Protein AF-A0AAU7LXC6-F1 (afdb_monomer)

pLDDT: mean 78.2, std 20.2, range [29.33, 97.56]

Secondary structure (DSSP, 8-state):
--HHHHHHHHHHHHHHHHTT-HHHHHHHHHHHHHHHHHHH-TTSHHHHHHHHHHHHHHHHHHHSTT--HHHHHHHHHHHHHHHHHHHHHHHHHH-TTSHHHHHHHHHHHHHHS--------------------------------PPPPPP--------SS-GGG--SHHHHHHHH-HHHHHHHHHHHHHHHHHHHH-S-HHHHHHHHHHHHHHHHHH--SHHHHHHHHHHHHHHHHHHHH----PPPP-----

Solvent-accessible surface area (backbone atoms only — not comparable to full-atom values): 14758 Å² total; per-residue (Å²): 140,58,76,69,58,35,56,50,24,48,51,52,13,50,53,25,44,76,67,75,32,60,67,60,13,51,52,25,19,52,50,14,26,55,51,18,30,74,76,61,33,74,75,24,69,62,15,23,53,22,30,36,54,45,13,51,52,28,45,53,59,36,68,43,86,89,55,53,69,72,58,24,52,52,27,37,56,52,15,40,54,26,15,52,52,20,24,53,38,30,34,75,73,61,32,72,88,31,68,70,18,43,52,25,48,52,54,40,53,60,69,70,51,75,85,74,71,90,74,88,78,92,85,85,80,89,80,91,82,85,87,84,86,85,88,88,88,85,86,85,89,83,85,88,81,79,89,76,87,84,86,78,74,87,70,71,73,67,32,78,59,66,64,94,69,47,81,50,69,49,49,46,51,28,59,73,30,71,65,50,8,48,51,42,39,50,46,52,57,45,46,55,50,17,59,73,48,38,91,52,56,67,61,50,52,52,53,51,55,48,56,50,53,46,46,66,73,68,37,86,51,71,68,48,47,54,53,48,52,55,53,50,46,55,58,33,50,51,41,52,69,48,84,78,80,71,84,75,82,80,82,79,83,128

Organism: NCBI:txid335476

Nearest PDB structures (foldseek):
  7w5m-assembly1_A  TM=8.413E-01  e=5.178E-02  Arabidopsis thaliana
  7v6p-assembly1_A-2  TM=8.178E-01  e=4.724E-02  Homo sapiens
  7v1m-assembly1_H  TM=8.276E-01  e=4.724E-02  Homo sapiens
  6swu-assembly3_F  TM=5.412E-01  e=8.664E-03  Mus musculus
  2rld-assembly1_E  TM=5.098E-01  e=4.031E+00  Bacteroides thetaiotaomicron VPI-5482

Structure (mmCIF, N/CA/C/O backbone):
data_AF-A0AAU7LXC6-F1
#
_entry.id   AF-A0AAU7LXC6-F1
#
loop_
_atom_site.group_PDB
_atom_site.id
_atom_site.type_symbol
_atom_site.label_atom_id
_atom_site.label_alt_id
_atom_site.label_comp_id
_atom_site.label_asym_id
_atom_site.label_entity_id
_atom_site.label_seq_id
_atom_site.pdbx_PDB_ins_code
_atom_site.Cartn_x
_atom_site.Cartn_y
_atom_site.Cartn_z
_atom_site.occupancy
_atom_site.B_iso_or_equiv
_atom_site.auth_seq_id
_atom_site.auth_comp_id
_atom_site.auth_asym_id
_atom_site.auth_atom_id
_atom_site.pdbx_PDB_model_num
ATOM 1 N N . MET A 1 1 ? 4.567 5.165 24.534 1.00 52.41 1 MET A N 1
ATOM 2 C CA . MET A 1 1 ? 4.544 4.976 23.064 1.00 52.41 1 MET A CA 1
ATOM 3 C C . MET A 1 1 ? 3.135 4.560 22.673 1.00 52.41 1 MET A C 1
ATOM 5 O O . MET A 1 1 ? 2.645 3.591 23.232 1.00 52.41 1 MET A O 1
ATOM 9 N N . THR A 1 2 ? 2.450 5.332 21.831 1.00 57.22 2 THR A N 1
ATOM 10 C CA . THR A 1 2 ? 1.026 5.134 21.488 1.00 57.22 2 THR A CA 1
ATOM 11 C C . THR A 1 2 ? 0.875 4.551 20.079 1.00 57.22 2 THR A C 1
ATOM 13 O O . THR A 1 2 ? 1.858 4.463 19.347 1.00 57.22 2 THR A O 1
ATOM 16 N N . ALA A 1 3 ? -0.345 4.176 19.669 1.00 54.69 3 ALA A N 1
ATOM 17 C CA . ALA A 1 3 ? -0.632 3.630 18.332 1.00 54.69 3 ALA A CA 1
ATOM 18 C C . ALA A 1 3 ? -0.092 4.497 17.172 1.00 54.69 3 ALA A C 1
ATOM 20 O O . ALA A 1 3 ? 0.305 3.958 16.144 1.00 54.69 3 ALA A O 1
ATOM 21 N N . LYS A 1 4 ? 0.026 5.822 17.372 1.00 59.62 4 LYS A N 1
ATOM 22 C CA . LYS A 1 4 ? 0.659 6.756 16.422 1.00 59.62 4 LYS A CA 1
ATOM 23 C C . LYS A 1 4 ? 2.093 6.344 16.054 1.00 59.62 4 LYS A C 1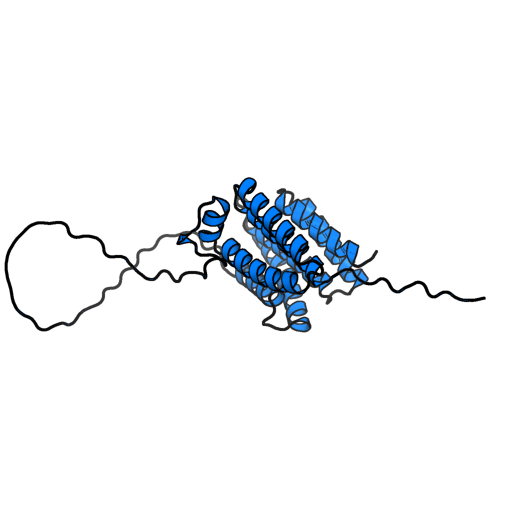
ATOM 25 O O . LYS A 1 4 ? 2.480 6.493 14.904 1.00 59.62 4 LYS A O 1
ATOM 30 N N . ASN A 1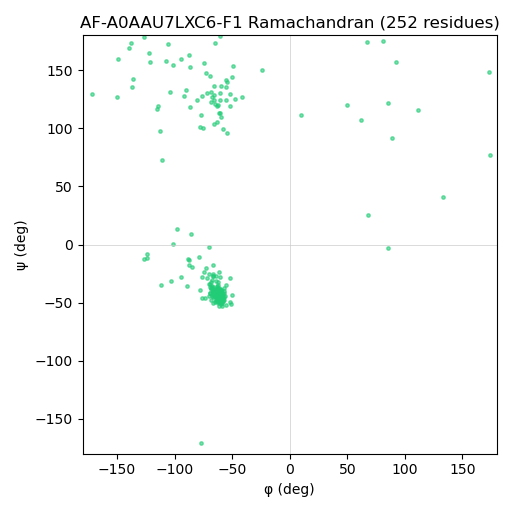 5 ? 2.850 5.768 16.991 1.00 68.81 5 ASN A N 1
ATOM 31 C CA . ASN A 1 5 ? 4.238 5.364 16.750 1.00 68.81 5 ASN A CA 1
ATOM 32 C C . ASN A 1 5 ? 4.347 4.132 15.841 1.00 68.81 5 ASN A C 1
ATOM 34 O O . ASN A 1 5 ? 5.334 4.014 15.125 1.00 68.81 5 ASN A O 1
ATOM 38 N N . ILE A 1 6 ? 3.351 3.237 15.846 1.00 70.94 6 ILE A N 1
ATOM 39 C CA . ILE A 1 6 ? 3.337 2.050 14.974 1.00 70.94 6 ILE A CA 1
ATOM 40 C C . ILE A 1 6 ? 3.202 2.502 13.515 1.00 70.94 6 ILE A C 1
ATOM 42 O O . ILE A 1 6 ? 4.011 2.140 12.664 1.00 70.94 6 ILE A O 1
ATOM 46 N N . THR A 1 7 ? 2.225 3.370 13.238 1.00 71.44 7 THR A N 1
ATOM 47 C CA . THR A 1 7 ? 1.987 3.893 11.888 1.00 71.44 7 THR A CA 1
ATOM 48 C C . THR A 1 7 ? 3.174 4.706 11.365 1.00 71.44 7 THR A C 1
ATOM 50 O O . THR A 1 7 ? 3.501 4.589 10.187 1.00 71.44 7 THR A O 1
ATOM 53 N N . SER A 1 8 ? 3.874 5.461 12.222 1.00 81.06 8 SER A N 1
ATOM 54 C CA . SER A 1 8 ? 5.076 6.208 11.820 1.00 81.06 8 SER A CA 1
ATOM 55 C C . SER A 1 8 ? 6.172 5.310 11.239 1.00 81.06 8 SER A C 1
ATOM 57 O O . SER A 1 8 ? 6.762 5.653 10.219 1.00 81.06 8 SER A O 1
ATOM 59 N N . PHE A 1 9 ? 6.427 4.141 11.837 1.00 85.75 9 PHE A N 1
ATOM 60 C CA . PHE A 1 9 ? 7.442 3.215 11.323 1.00 85.75 9 PHE A CA 1
ATOM 61 C C . PHE A 1 9 ? 7.040 2.573 9.993 1.00 85.75 9 PHE A C 1
ATOM 63 O O . PHE A 1 9 ? 7.895 2.374 9.134 1.00 85.75 9 PHE A O 1
ATOM 70 N N . ILE A 1 10 ? 5.749 2.301 9.785 1.00 80.94 10 ILE A N 1
ATOM 71 C CA . ILE A 1 10 ? 5.253 1.834 8.483 1.00 80.94 10 ILE A CA 1
ATOM 72 C C . ILE A 1 10 ? 5.499 2.888 7.399 1.00 80.94 10 ILE A C 1
ATOM 74 O O . ILE A 1 10 ? 5.949 2.541 6.309 1.00 80.94 10 ILE A O 1
ATOM 78 N N . VAL A 1 11 ? 5.224 4.163 7.688 1.00 84.06 11 VAL A N 1
ATOM 79 C CA . VAL A 1 11 ? 5.456 5.261 6.737 1.00 84.06 11 VAL A CA 1
ATOM 80 C C . VAL A 1 11 ? 6.942 5.372 6.398 1.00 84.06 11 VAL A C 1
ATOM 82 O O . VAL A 1 11 ? 7.295 5.306 5.223 1.00 84.06 11 VAL A O 1
ATOM 85 N N . LEU A 1 12 ? 7.811 5.420 7.413 1.00 82.31 12 LEU A N 1
ATOM 86 C CA . LEU A 1 12 ? 9.264 5.469 7.220 1.00 82.31 12 LEU A CA 1
ATOM 87 C C . LEU A 1 12 ? 9.778 4.283 6.393 1.00 82.31 12 LEU A C 1
ATOM 89 O O . LEU A 1 12 ? 10.614 4.459 5.509 1.00 82.31 12 LEU A O 1
ATOM 93 N N . GLY A 1 13 ? 9.258 3.079 6.647 1.00 83.31 13 GLY A N 1
ATOM 94 C CA . GLY A 1 13 ? 9.642 1.888 5.896 1.00 83.31 13 GLY A CA 1
ATOM 95 C C . GLY A 1 13 ? 9.255 1.967 4.421 1.00 83.31 13 GLY A C 1
ATOM 96 O O . GLY A 1 13 ? 10.059 1.637 3.550 1.00 83.31 13 GLY A O 1
ATOM 97 N N . LYS A 1 14 ? 8.053 2.470 4.120 1.00 81.75 14 LYS A N 1
ATOM 98 C CA . LYS A 1 14 ? 7.592 2.677 2.738 1.00 81.75 14 LYS A CA 1
ATOM 99 C C . LYS A 1 14 ? 8.405 3.748 2.014 1.00 81.75 14 LYS A C 1
ATOM 101 O O . LYS A 1 14 ? 8.773 3.544 0.861 1.00 81.75 14 LYS A O 1
ATOM 106 N N . GLU A 1 15 ? 8.710 4.860 2.681 1.00 80.50 15 GLU A N 1
ATOM 107 C CA . GLU A 1 15 ? 9.551 5.928 2.125 1.00 80.50 15 GLU A CA 1
ATOM 108 C C . GLU A 1 15 ? 10.968 5.432 1.825 1.00 80.50 15 GLU A C 1
ATOM 110 O O . GLU A 1 15 ? 11.516 5.712 0.760 1.00 80.50 15 GLU A O 1
ATOM 115 N N . ALA A 1 16 ? 11.555 4.653 2.734 1.00 75.88 16 ALA A N 1
ATOM 116 C CA . ALA A 1 16 ? 12.860 4.041 2.528 1.00 75.88 16 ALA A CA 1
ATOM 117 C C . ALA A 1 16 ? 12.857 3.047 1.358 1.00 75.88 16 ALA A C 1
ATOM 119 O O . ALA A 1 16 ? 13.749 3.107 0.511 1.00 75.88 16 ALA A O 1
ATOM 120 N N . ALA A 1 17 ? 11.842 2.181 1.265 1.00 77.25 17 ALA A N 1
ATOM 121 C CA . ALA A 1 17 ? 11.708 1.233 0.161 1.00 77.25 17 ALA A CA 1
ATOM 122 C C . ALA A 1 17 ? 11.575 1.962 -1.186 1.00 77.25 17 ALA A C 1
ATOM 124 O O . ALA A 1 17 ? 12.287 1.639 -2.132 1.00 77.25 17 ALA A O 1
ATOM 125 N N . ALA A 1 18 ? 10.734 2.999 -1.245 1.00 78.62 18 ALA A N 1
ATOM 126 C CA . ALA A 1 18 ? 10.560 3.825 -2.438 1.00 78.62 18 ALA A CA 1
ATOM 127 C C . ALA A 1 18 ? 11.832 4.600 -2.828 1.00 78.62 18 ALA A C 1
ATOM 129 O O . ALA A 1 18 ? 12.027 4.909 -3.997 1.00 78.62 18 ALA A O 1
ATOM 130 N N . ALA A 1 19 ? 12.701 4.905 -1.864 1.00 81.69 19 ALA A N 1
ATOM 131 C CA . ALA A 1 19 ? 13.987 5.557 -2.093 1.00 81.69 19 ALA A CA 1
ATOM 132 C C . ALA A 1 19 ? 15.122 4.575 -2.453 1.00 81.69 19 ALA A C 1
ATOM 134 O O . ALA A 1 19 ? 16.285 4.976 -2.442 1.00 81.69 19 ALA A O 1
ATOM 135 N N . GLY A 1 20 ? 14.828 3.292 -2.703 1.00 83.81 20 GLY A N 1
ATOM 136 C CA . GLY A 1 20 ? 15.851 2.284 -3.003 1.00 83.81 20 GLY A CA 1
ATOM 137 C C . GLY A 1 20 ? 16.752 1.951 -1.809 1.00 83.81 20 GLY A C 1
ATOM 138 O O . GLY A 1 20 ? 17.893 1.530 -1.988 1.00 83.81 20 GLY A O 1
ATOM 139 N N . ARG A 1 21 ? 16.262 2.145 -0.576 1.00 88.56 21 ARG A N 1
ATOM 140 C CA . ARG A 1 21 ? 16.987 1.867 0.676 1.00 88.56 21 ARG A CA 1
ATOM 141 C C . ARG A 1 21 ? 16.365 0.671 1.404 1.00 88.56 21 ARG A C 1
ATOM 143 O O . ARG A 1 21 ? 15.715 0.839 2.439 1.00 88.56 21 ARG A O 1
ATOM 150 N N . PRO A 1 22 ? 16.551 -0.564 0.903 1.00 86.50 22 PRO A N 1
ATOM 151 C CA . PRO A 1 22 ? 15.846 -1.731 1.427 1.00 86.50 22 PRO A CA 1
ATOM 152 C C . PRO A 1 22 ? 16.247 -2.101 2.858 1.00 86.50 22 PRO A C 1
ATOM 154 O O . PRO A 1 22 ? 15.435 -2.657 3.589 1.00 86.50 22 PRO A O 1
ATOM 157 N N . ARG A 1 23 ? 17.471 -1.766 3.290 1.00 88.12 23 ARG A N 1
ATOM 158 C CA . ARG A 1 23 ? 17.918 -1.985 4.676 1.00 88.12 23 ARG A CA 1
ATOM 159 C C . ARG A 1 23 ? 17.223 -1.055 5.664 1.00 88.12 23 ARG A C 1
ATOM 161 O O . ARG A 1 23 ? 16.745 -1.520 6.695 1.00 88.12 23 ARG A O 1
ATOM 168 N N . ASP A 1 24 ? 17.105 0.223 5.322 1.00 82.75 24 ASP A N 1
ATOM 169 C CA . ASP A 1 24 ? 16.371 1.199 6.132 1.00 82.75 24 ASP A CA 1
ATOM 170 C C . ASP A 1 24 ? 14.888 0.805 6.228 1.00 82.75 24 ASP A C 1
ATOM 172 O O . ASP A 1 24 ? 14.292 0.854 7.307 1.00 82.75 24 ASP A O 1
ATOM 176 N N . ALA A 1 25 ? 14.313 0.332 5.115 1.00 86.31 25 ALA A N 1
ATOM 177 C CA . ALA A 1 25 ? 12.946 -0.176 5.069 1.00 86.31 25 ALA A CA 1
ATOM 178 C C . ALA A 1 25 ? 12.747 -1.407 5.968 1.00 86.31 25 ALA A C 1
ATOM 180 O O . ALA A 1 25 ? 11.810 -1.449 6.766 1.00 86.31 25 ALA A O 1
ATOM 181 N N . GLU A 1 26 ? 13.653 -2.386 5.879 1.00 91.69 26 GLU A N 1
ATOM 182 C CA . GLU A 1 26 ? 13.647 -3.609 6.691 1.00 91.69 26 GLU A CA 1
ATOM 183 C C . GLU A 1 26 ? 13.679 -3.272 8.187 1.00 91.69 26 GLU A C 1
ATOM 185 O O . GLU A 1 26 ? 12.849 -3.764 8.956 1.00 91.69 26 GLU A O 1
ATOM 190 N N . VAL A 1 27 ? 14.579 -2.373 8.601 1.00 92.38 27 VAL A N 1
ATOM 191 C CA . VAL A 1 27 ? 14.684 -1.922 9.996 1.00 92.38 27 VAL A CA 1
ATOM 192 C C . VAL A 1 27 ? 13.392 -1.248 10.453 1.00 92.38 27 VAL A C 1
ATOM 194 O O . VAL A 1 27 ? 12.876 -1.590 11.519 1.00 92.38 27 VAL A O 1
ATOM 197 N N . ALA A 1 28 ? 12.834 -0.332 9.660 1.00 90.12 28 ALA A N 1
ATOM 198 C CA . ALA A 1 28 ? 11.606 0.371 10.017 1.00 90.12 28 ALA A CA 1
ATOM 199 C C . ALA A 1 28 ? 10.416 -0.591 10.186 1.00 90.12 28 ALA A C 1
ATOM 201 O O . ALA A 1 28 ? 9.721 -0.541 11.204 1.00 90.12 28 ALA A O 1
ATOM 202 N N . PHE A 1 29 ? 10.215 -1.533 9.260 1.00 92.56 29 PHE A N 1
ATOM 203 C CA . PHE A 1 29 ? 9.127 -2.507 9.375 1.00 92.56 29 PHE A CA 1
ATOM 204 C C . PHE A 1 29 ? 9.324 -3.488 10.538 1.00 92.56 29 PHE A C 1
ATOM 206 O O . PHE A 1 29 ? 8.359 -3.796 11.240 1.00 92.56 29 PHE A O 1
ATOM 213 N N . LEU A 1 30 ? 10.557 -3.926 10.819 1.00 93.06 30 LEU A N 1
ATOM 214 C CA . LEU A 1 30 ? 10.857 -4.743 12.002 1.00 93.06 30 LEU A CA 1
ATOM 215 C C . LEU A 1 30 ? 10.563 -3.993 13.305 1.00 93.06 30 LEU A C 1
ATOM 217 O O . LEU A 1 30 ? 10.023 -4.576 14.247 1.00 93.06 30 LEU A O 1
ATOM 221 N N . MET A 1 31 ? 10.883 -2.698 13.367 1.00 93.19 31 MET A N 1
ATOM 222 C CA . MET A 1 31 ? 10.529 -1.862 14.514 1.00 93.19 31 MET A CA 1
ATOM 223 C C . MET A 1 31 ? 9.016 -1.717 14.653 1.00 93.19 31 MET A C 1
ATOM 225 O O . MET A 1 31 ? 8.501 -1.853 15.762 1.00 93.19 31 MET A O 1
ATOM 229 N N . SER A 1 32 ? 8.293 -1.543 13.544 1.00 90.69 32 SER A N 1
ATOM 230 C CA . SER A 1 32 ? 6.829 -1.550 13.557 1.00 90.69 32 SER A CA 1
ATOM 231 C C . SER A 1 32 ? 6.267 -2.864 14.104 1.00 90.69 32 SER A C 1
ATOM 233 O O . SER A 1 32 ? 5.382 -2.819 14.955 1.00 90.69 32 SER A O 1
ATOM 235 N N . CYS A 1 33 ? 6.795 -4.018 13.674 1.00 90.75 33 CYS A N 1
ATOM 236 C CA . CYS A 1 33 ? 6.370 -5.331 14.174 1.00 90.75 33 CYS A CA 1
ATOM 237 C C . CYS A 1 33 ? 6.579 -5.426 15.690 1.00 90.75 33 CYS A C 1
ATOM 239 O O . CYS A 1 33 ? 5.630 -5.662 16.429 1.00 90.75 33 CYS A O 1
ATOM 241 N N . ARG A 1 34 ? 7.795 -5.137 16.174 1.00 92.75 34 ARG A N 1
ATOM 242 C CA . ARG A 1 34 ? 8.131 -5.219 17.608 1.00 92.75 34 ARG A CA 1
ATOM 243 C C . ARG A 1 34 ? 7.270 -4.301 18.471 1.00 92.75 34 ARG A C 1
ATOM 245 O O . ARG A 1 34 ? 6.845 -4.689 19.558 1.00 92.75 34 ARG A O 1
ATOM 252 N N . VAL A 1 35 ? 7.040 -3.069 18.018 1.00 90.56 35 VAL A N 1
ATOM 253 C CA . VAL A 1 35 ? 6.224 -2.101 18.761 1.00 90.56 35 VAL A CA 1
ATOM 254 C C . VAL A 1 35 ? 4.754 -2.526 18.754 1.00 90.56 35 VAL A C 1
ATOM 256 O O . VAL A 1 35 ? 4.111 -2.446 19.800 1.00 90.56 35 VAL A O 1
ATOM 259 N N . ALA A 1 36 ? 4.230 -3.007 17.624 1.00 89.94 36 ALA A N 1
ATOM 260 C CA . ALA A 1 36 ? 2.865 -3.517 17.540 1.00 89.94 36 ALA A CA 1
ATOM 261 C C . ALA A 1 36 ? 2.663 -4.754 18.426 1.00 89.94 36 ALA A C 1
ATOM 263 O O . ALA A 1 36 ? 1.746 -4.759 19.243 1.00 89.94 36 ALA A O 1
ATOM 264 N N . ASP A 1 37 ? 3.563 -5.737 18.361 1.00 91.75 37 ASP A N 1
ATOM 265 C CA . ASP A 1 37 ? 3.515 -6.945 19.191 1.00 91.75 37 ASP A CA 1
ATOM 266 C C . ASP A 1 37 ? 3.498 -6.593 20.682 1.00 91.75 37 ASP A C 1
ATOM 268 O O . ASP A 1 37 ? 2.678 -7.108 21.439 1.00 91.75 37 ASP A O 1
ATOM 272 N N . LYS A 1 38 ? 4.351 -5.648 21.098 1.00 90.12 38 LYS A N 1
ATOM 273 C CA . LYS A 1 38 ? 4.444 -5.211 22.495 1.00 90.12 38 LYS A CA 1
ATOM 274 C C . LYS A 1 38 ? 3.210 -4.447 22.979 1.00 90.12 38 LYS A C 1
ATOM 276 O O . LYS A 1 38 ? 2.852 -4.561 24.146 1.00 90.12 38 LYS A O 1
ATOM 281 N N . LEU A 1 39 ? 2.602 -3.614 22.132 1.00 88.75 39 LEU A N 1
ATOM 282 C CA . LEU A 1 39 ? 1.508 -2.721 22.541 1.00 88.75 39 LEU A CA 1
ATOM 283 C C . LEU A 1 39 ? 0.113 -3.304 22.307 1.00 88.75 39 LEU A C 1
ATOM 285 O O . LEU A 1 39 ? -0.833 -2.894 22.977 1.00 88.75 39 LEU A O 1
ATOM 289 N N . LYS A 1 40 ? -0.031 -4.180 21.314 1.00 89.69 40 LYS A N 1
ATOM 290 C CA . LYS A 1 40 ? -1.319 -4.668 20.806 1.00 89.69 40 LYS A CA 1
ATOM 291 C C . LYS A 1 40 ? -1.414 -6.193 20.773 1.00 89.69 40 LYS A C 1
ATOM 293 O O . LYS A 1 40 ? -2.518 -6.709 20.641 1.00 89.69 40 LYS A O 1
ATOM 298 N N . GLY A 1 41 ? -0.297 -6.900 20.937 1.00 89.81 41 GLY A N 1
ATOM 299 C CA . GLY A 1 41 ? -0.221 -8.355 20.844 1.00 89.81 41 GLY A CA 1
ATOM 300 C C . GLY A 1 41 ? 0.138 -8.835 19.437 1.00 89.81 41 GLY A C 1
ATOM 301 O O . GLY A 1 41 ? -0.080 -8.139 18.442 1.00 89.81 41 GLY A O 1
ATOM 302 N N . MET A 1 42 ? 0.690 -10.046 19.363 1.00 90.12 42 MET A N 1
ATOM 303 C CA . MET A 1 42 ? 1.209 -10.642 18.123 1.00 90.12 42 MET A CA 1
ATOM 304 C C . MET A 1 42 ? 0.124 -10.952 17.083 1.00 90.12 42 MET A C 1
ATOM 306 O O . MET A 1 42 ? 0.409 -10.944 15.884 1.00 90.12 42 MET A O 1
ATOM 310 N N . ASP A 1 43 ? -1.111 -11.167 17.540 1.00 91.88 43 ASP A N 1
ATOM 311 C CA . ASP A 1 43 ? -2.281 -11.458 16.702 1.00 91.88 43 ASP A CA 1
ATOM 312 C C . ASP A 1 43 ? -3.139 -10.207 16.436 1.00 91.88 43 ASP A C 1
ATOM 314 O O . ASP A 1 43 ? -4.281 -10.297 15.987 1.00 91.88 43 ASP A O 1
ATOM 318 N N . SER A 1 44 ? -2.610 -9.015 16.725 1.00 94.19 44 SER A N 1
ATOM 319 C CA . SER A 1 44 ? -3.294 -7.754 16.435 1.00 94.19 44 SER A CA 1
ATOM 320 C C . SER A 1 44 ? -3.270 -7.404 14.950 1.00 94.19 44 SER A C 1
ATOM 322 O O . SER A 1 44 ? -2.366 -7.791 14.206 1.00 94.19 44 SER A O 1
ATOM 324 N N . VAL A 1 45 ? -4.239 -6.590 14.523 1.00 92.31 45 VAL A N 1
ATOM 325 C CA . VAL A 1 45 ? -4.262 -6.028 13.164 1.00 92.31 45 VAL A CA 1
ATOM 326 C C . VAL A 1 45 ? -3.018 -5.182 12.912 1.00 92.31 45 VAL A C 1
ATOM 328 O O . VAL A 1 45 ? -2.461 -5.233 11.824 1.00 92.31 45 VAL A O 1
ATOM 331 N N . GLU A 1 46 ? -2.559 -4.424 13.906 1.00 90.75 46 GLU A N 1
ATOM 332 C CA . GLU A 1 46 ? -1.371 -3.584 13.794 1.00 90.75 46 GLU A CA 1
ATOM 333 C C . GLU A 1 46 ? -0.098 -4.412 13.571 1.00 90.75 46 GLU A C 1
ATOM 335 O O . GLU A 1 46 ? 0.744 -4.040 12.751 1.00 90.75 46 GLU A O 1
ATOM 340 N N . SER A 1 47 ? 0.030 -5.555 14.258 1.00 91.00 47 SER A N 1
ATOM 341 C CA . SER A 1 47 ? 1.121 -6.507 14.019 1.00 91.00 47 SER A CA 1
ATOM 342 C C . SER A 1 47 ? 1.007 -7.130 12.628 1.00 91.00 47 SER A C 1
ATOM 344 O O . SER A 1 47 ? 1.986 -7.166 11.882 1.00 91.00 47 SER A O 1
ATOM 346 N N . ALA A 1 48 ? -0.201 -7.539 12.228 1.00 94.75 48 ALA A N 1
ATOM 347 C CA . ALA A 1 48 ? -0.461 -8.088 10.900 1.00 94.75 48 ALA A CA 1
ATOM 348 C C . ALA A 1 48 ? -0.150 -7.088 9.772 1.00 94.75 48 ALA A C 1
ATOM 350 O O . ALA A 1 48 ? 0.441 -7.480 8.768 1.00 94.75 48 ALA A O 1
ATOM 351 N N . ASP A 1 49 ? -0.472 -5.803 9.945 1.00 89.81 49 ASP A N 1
ATOM 352 C CA . ASP A 1 49 ? -0.137 -4.735 8.997 1.00 89.81 49 ASP A CA 1
ATOM 353 C C . ASP A 1 49 ? 1.379 -4.563 8.866 1.00 89.81 49 ASP A C 1
ATOM 355 O O . ASP A 1 49 ? 1.894 -4.484 7.751 1.00 89.81 49 ASP A O 1
ATOM 359 N N . ALA A 1 50 ? 2.114 -4.567 9.980 1.00 92.50 50 ALA A N 1
ATOM 360 C CA . ALA A 1 50 ? 3.570 -4.469 9.958 1.00 92.50 50 ALA A CA 1
ATOM 361 C C . ALA A 1 50 ? 4.226 -5.691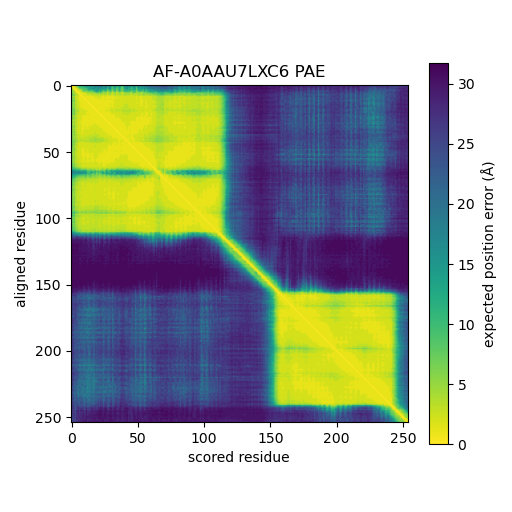 9.284 1.00 92.50 50 ALA A C 1
ATOM 363 O O . ALA A 1 50 ? 5.102 -5.530 8.429 1.00 92.50 50 ALA A O 1
ATOM 364 N N . LYS A 1 51 ? 3.757 -6.903 9.614 1.00 93.06 51 LYS A N 1
ATOM 365 C CA . LYS A 1 51 ? 4.213 -8.165 9.008 1.00 93.06 51 LYS A CA 1
ATOM 366 C C . LYS A 1 51 ? 3.952 -8.189 7.503 1.00 93.06 51 LYS A C 1
ATOM 368 O O . LYS A 1 51 ? 4.855 -8.531 6.744 1.00 93.06 51 LYS A O 1
ATOM 373 N N . TYR A 1 52 ? 2.777 -7.738 7.062 1.00 95.81 52 TYR A N 1
ATOM 374 C CA . TYR A 1 52 ? 2.420 -7.677 5.644 1.00 95.81 52 TYR A CA 1
ATOM 375 C C . TYR A 1 52 ? 3.386 -6.778 4.861 1.00 95.81 52 TYR A C 1
ATOM 377 O O . TYR A 1 52 ? 3.861 -7.163 3.793 1.00 95.81 52 TYR A O 1
ATOM 385 N N . GLN A 1 53 ? 3.722 -5.598 5.397 1.00 95.38 53 GLN A N 1
ATOM 386 C CA . GLN A 1 53 ? 4.655 -4.670 4.743 1.00 95.38 53 GLN A CA 1
ATOM 387 C C . GLN A 1 53 ? 6.082 -5.233 4.676 1.00 95.38 53 GLN A C 1
ATOM 389 O O . GLN A 1 53 ? 6.743 -5.117 3.644 1.00 95.38 53 GLN A O 1
ATOM 394 N N . LEU A 1 54 ? 6.545 -5.897 5.741 1.00 95.69 54 LEU A N 1
ATOM 395 C CA . LEU A 1 54 ? 7.842 -6.575 5.731 1.00 95.69 54 LEU A CA 1
ATOM 396 C C . LEU A 1 54 ? 7.866 -7.747 4.733 1.00 95.69 54 LEU A C 1
ATOM 398 O O . LEU A 1 54 ? 8.858 -7.942 4.032 1.00 95.69 54 LEU A O 1
ATOM 402 N N . GLY A 1 55 ? 6.766 -8.500 4.638 1.00 94.38 55 GLY A N 1
ATOM 403 C CA . GLY A 1 55 ? 6.596 -9.572 3.657 1.00 94.38 55 GLY A CA 1
ATOM 404 C C . GLY A 1 55 ? 6.663 -9.049 2.224 1.00 94.38 55 GLY A C 1
ATOM 405 O O . GLY A 1 55 ? 7.385 -9.609 1.403 1.00 94.38 55 GLY A O 1
ATOM 406 N N . TRP A 1 56 ? 6.002 -7.920 1.955 1.00 93.31 56 TRP A N 1
ATOM 407 C CA . TRP A 1 56 ? 6.065 -7.224 0.669 1.00 93.31 56 TRP A CA 1
ATOM 408 C C . TRP A 1 56 ? 7.482 -6.782 0.298 1.00 93.31 56 TRP A C 1
ATOM 410 O O . TRP A 1 56 ? 7.923 -7.043 -0.822 1.00 93.31 56 TRP A O 1
ATOM 420 N N . LEU A 1 57 ? 8.230 -6.205 1.245 1.00 94.56 57 LEU A N 1
ATOM 421 C CA . LEU A 1 57 ? 9.627 -5.832 1.022 1.00 94.56 57 LEU A CA 1
ATOM 422 C C . LEU A 1 57 ? 10.475 -7.051 0.625 1.00 94.56 57 LEU A C 1
ATOM 424 O O . LEU A 1 57 ? 11.198 -7.006 -0.369 1.00 94.56 57 LEU A O 1
ATOM 428 N N . TYR A 1 58 ? 10.379 -8.157 1.370 1.00 93.25 58 TYR A N 1
ATOM 429 C CA . TYR A 1 58 ? 11.147 -9.366 1.061 1.00 93.25 58 TYR A CA 1
ATOM 430 C C . TYR A 1 58 ? 10.731 -10.027 -0.254 1.00 93.25 58 TYR A C 1
ATOM 432 O O . TYR A 1 58 ? 11.597 -10.527 -0.973 1.00 93.25 58 TYR A O 1
ATOM 440 N N . ALA A 1 59 ? 9.439 -10.014 -0.591 1.00 89.88 59 ALA A N 1
ATOM 441 C CA . ALA A 1 59 ? 8.953 -10.503 -1.875 1.00 89.88 59 ALA A CA 1
ATOM 442 C C . ALA A 1 59 ? 9.546 -9.692 -3.039 1.00 89.88 59 ALA A C 1
ATOM 444 O O . ALA A 1 59 ? 10.034 -10.285 -3.998 1.00 89.88 59 ALA A O 1
ATOM 445 N N . GLY A 1 60 ? 9.588 -8.359 -2.922 1.00 88.00 60 GLY A N 1
ATOM 446 C CA . GLY A 1 60 ? 10.220 -7.479 -3.911 1.00 88.00 60 GLY A CA 1
ATOM 447 C C . GLY A 1 60 ? 11.718 -7.753 -4.072 1.00 88.00 60 GLY A C 1
ATOM 448 O O . GLY A 1 60 ? 12.182 -8.009 -5.178 1.00 88.00 60 GLY A O 1
ATOM 449 N N . LEU A 1 61 ? 12.460 -7.823 -2.962 1.00 87.69 61 LEU A N 1
ATOM 450 C CA . LEU A 1 61 ? 13.898 -8.135 -2.966 1.00 87.69 61 LEU A CA 1
ATOM 451 C C . LEU A 1 61 ? 14.224 -9.515 -3.556 1.00 87.69 61 LEU A C 1
ATOM 453 O O . LEU A 1 61 ? 15.321 -9.746 -4.064 1.00 87.69 61 LEU A O 1
ATOM 457 N N . ALA A 1 62 ? 13.295 -10.469 -3.468 1.00 88.75 62 ALA A N 1
ATOM 458 C CA . ALA A 1 62 ? 13.465 -11.774 -4.094 1.00 88.75 62 ALA A CA 1
ATOM 459 C C . ALA A 1 62 ? 13.379 -11.703 -5.630 1.00 88.75 62 ALA A C 1
ATOM 461 O O . ALA A 1 62 ? 13.952 -12.561 -6.305 1.00 88.75 62 ALA A O 1
ATOM 462 N N . LEU A 1 63 ? 12.686 -10.704 -6.180 1.00 83.38 63 LEU A N 1
ATOM 463 C CA . LEU A 1 63 ? 12.521 -10.506 -7.620 1.00 83.38 63 LEU A CA 1
ATOM 464 C C . LEU A 1 63 ? 13.651 -9.683 -8.251 1.00 83.38 63 LEU A C 1
ATOM 466 O O . LEU A 1 63 ? 13.768 -9.701 -9.469 1.00 83.38 63 LEU A O 1
ATOM 470 N N . GLU A 1 64 ? 14.495 -9.018 -7.456 1.00 81.81 64 GLU A N 1
ATOM 471 C CA . GLU A 1 64 ? 15.614 -8.224 -7.976 1.00 81.81 64 GLU A CA 1
ATOM 472 C C . GLU A 1 64 ? 16.605 -9.068 -8.799 1.00 81.81 64 GLU A C 1
ATOM 474 O O . GLU A 1 64 ? 17.009 -10.185 -8.420 1.00 81.81 64 GLU A O 1
ATOM 479 N N . ASP A 1 65 ? 17.017 -8.495 -9.931 1.00 69.88 65 ASP A N 1
ATOM 480 C CA . ASP A 1 65 ? 18.040 -9.047 -10.810 1.00 69.88 65 ASP A CA 1
ATOM 481 C C . ASP A 1 65 ? 19.402 -9.063 -10.101 1.00 69.88 65 ASP A C 1
ATOM 483 O O . ASP A 1 65 ? 19.782 -8.131 -9.396 1.00 69.88 65 ASP A O 1
ATOM 487 N N . GLY A 1 66 ? 20.141 -10.167 -10.240 1.00 71.75 66 GLY A N 1
ATOM 488 C CA . GLY A 1 66 ? 21.449 -10.346 -9.595 1.00 71.75 66 GLY A CA 1
ATOM 489 C C . GLY A 1 66 ? 21.417 -10.878 -8.153 1.00 71.75 66 GLY A C 1
ATOM 490 O O . GLY A 1 66 ? 22.472 -11.166 -7.586 1.00 71.75 66 GLY A O 1
ATOM 491 N N . SER A 1 67 ? 20.240 -11.091 -7.550 1.00 71.62 67 SER A N 1
ATOM 492 C CA . SER A 1 67 ? 20.144 -11.793 -6.261 1.00 71.62 67 SER A CA 1
ATOM 493 C C . SER A 1 67 ? 20.512 -13.275 -6.417 1.00 71.62 67 SER A C 1
ATOM 495 O O . SER A 1 67 ? 19.887 -14.005 -7.188 1.00 71.62 67 SER A O 1
ATOM 497 N N . ALA A 1 68 ? 21.517 -13.741 -5.667 1.00 83.19 68 ALA A N 1
ATOM 498 C CA . ALA A 1 68 ? 21.920 -15.147 -5.664 1.00 83.19 68 ALA A CA 1
ATOM 499 C C . ALA A 1 68 ? 20.727 -16.071 -5.344 1.00 83.19 68 ALA A C 1
ATOM 501 O O . ALA A 1 68 ? 19.944 -15.785 -4.437 1.00 83.19 68 ALA A O 1
ATOM 502 N N . SER A 1 69 ? 20.621 -17.213 -6.035 1.00 80.19 69 SER A N 1
ATOM 503 C CA . SER A 1 69 ? 19.489 -18.152 -5.911 1.00 80.19 69 SER A CA 1
ATOM 504 C C . SER A 1 69 ? 19.155 -18.522 -4.454 1.00 80.19 69 SER A C 1
ATOM 506 O O . SER A 1 69 ? 17.999 -18.451 -4.037 1.00 80.19 69 SER A O 1
ATOM 508 N N . ALA A 1 70 ? 20.173 -18.800 -3.630 1.00 77.88 70 ALA A N 1
ATOM 509 C CA . ALA A 1 70 ? 19.991 -19.100 -2.208 1.00 77.88 70 ALA A CA 1
ATOM 510 C C . ALA A 1 70 ? 19.412 -17.915 -1.404 1.00 77.88 70 ALA A C 1
ATOM 512 O O . ALA A 1 70 ? 18.541 -18.108 -0.554 1.00 77.88 70 ALA A O 1
ATOM 513 N N . LYS A 1 71 ? 19.851 -16.682 -1.699 1.00 87.62 71 LYS A N 1
ATOM 514 C CA . LYS A 1 71 ? 19.336 -15.453 -1.073 1.00 87.62 71 LYS A CA 1
ATOM 515 C C . LYS A 1 71 ? 17.886 -15.201 -1.488 1.00 87.62 71 LYS A C 1
ATOM 517 O O . LYS A 1 71 ? 17.052 -14.918 -0.632 1.00 87.62 71 LYS A O 1
ATOM 522 N N . ARG A 1 72 ? 17.570 -15.370 -2.775 1.00 88.56 72 ARG A N 1
ATOM 523 C CA . ARG A 1 72 ? 16.204 -15.295 -3.315 1.00 88.56 72 ARG A CA 1
ATOM 524 C C . ARG A 1 72 ? 15.272 -16.303 -2.634 1.00 88.56 72 ARG A C 1
ATOM 526 O O . ARG A 1 72 ? 14.180 -15.928 -2.215 1.00 88.56 72 ARG A O 1
ATOM 533 N N . ALA A 1 73 ? 15.708 -17.552 -2.472 1.00 86.44 73 ALA A N 1
ATOM 534 C CA . ALA A 1 73 ? 14.928 -18.587 -1.795 1.00 86.44 73 ALA A CA 1
ATOM 535 C C . ALA A 1 73 ? 14.666 -18.251 -0.316 1.00 86.44 73 ALA A C 1
ATOM 537 O O . ALA A 1 73 ? 13.545 -18.413 0.164 1.00 86.44 73 ALA A O 1
ATOM 538 N N . GLU A 1 74 ? 15.670 -17.743 0.403 1.00 89.06 74 GLU A N 1
ATOM 539 C CA . GLU A 1 74 ? 15.499 -17.318 1.797 1.00 89.06 74 GLU A CA 1
ATOM 540 C C . GLU A 1 74 ? 14.544 -16.126 1.933 1.00 89.06 74 GLU A C 1
ATOM 542 O O . GLU A 1 74 ? 13.671 -16.138 2.800 1.00 89.06 74 GLU A O 1
ATOM 547 N N . LEU A 1 75 ? 14.655 -15.125 1.055 1.00 92.12 75 LEU A N 1
ATOM 548 C CA . LEU A 1 75 ? 13.741 -13.981 1.033 1.00 92.12 75 LEU A CA 1
ATOM 549 C C . LEU A 1 75 ? 12.293 -14.415 0.764 1.00 92.12 75 LEU A C 1
ATOM 551 O O . LEU A 1 75 ? 11.398 -13.986 1.491 1.00 92.12 75 LEU A O 1
ATOM 555 N N . ARG A 1 76 ? 12.061 -15.333 -0.190 1.00 92.69 76 ARG A N 1
ATOM 556 C CA . ARG A 1 76 ? 10.721 -15.902 -0.430 1.00 92.69 76 ARG A CA 1
ATOM 557 C C . ARG A 1 76 ? 10.179 -16.621 0.803 1.00 92.69 76 ARG A C 1
ATOM 559 O O . ARG A 1 76 ? 9.055 -16.340 1.196 1.00 92.69 76 ARG A O 1
ATOM 566 N N . ARG A 1 77 ? 10.980 -17.468 1.465 1.00 91.25 77 ARG A N 1
ATOM 567 C CA . ARG A 1 77 ? 10.562 -18.154 2.706 1.00 91.25 77 ARG A CA 1
ATOM 568 C C . ARG A 1 77 ? 10.199 -17.181 3.826 1.00 91.25 77 ARG A C 1
ATOM 570 O O . ARG A 1 77 ? 9.264 -17.427 4.585 1.00 91.25 77 ARG A O 1
ATOM 577 N N . ARG A 1 78 ? 10.952 -16.086 3.976 1.00 94.81 78 ARG A N 1
ATOM 578 C CA . ARG A 1 78 ? 10.640 -15.045 4.968 1.00 94.81 78 ARG A CA 1
ATOM 579 C C . ARG A 1 78 ? 9.338 -14.327 4.629 1.00 94.81 78 ARG A C 1
ATOM 581 O O . ARG A 1 78 ? 8.515 -14.148 5.520 1.00 94.81 78 ARG A O 1
ATOM 588 N N . ALA A 1 79 ? 9.154 -13.949 3.365 1.00 94.75 79 ALA A N 1
ATOM 589 C CA . ALA A 1 79 ? 7.935 -13.304 2.889 1.00 94.75 79 ALA A CA 1
ATOM 590 C C . ALA A 1 79 ? 6.702 -14.205 3.067 1.00 94.75 79 ALA A C 1
ATOM 592 O O . ALA A 1 79 ? 5.665 -13.739 3.529 1.00 94.75 79 ALA A O 1
ATOM 593 N N . GLU A 1 80 ? 6.841 -15.502 2.784 1.00 93.50 80 GLU A N 1
ATOM 594 C CA . GLU A 1 80 ? 5.779 -16.504 2.904 1.00 93.50 80 GLU A CA 1
ATOM 595 C C . GLU A 1 80 ? 5.245 -16.591 4.335 1.00 93.50 80 GLU A C 1
ATOM 597 O O . GLU A 1 80 ? 4.042 -16.456 4.551 1.00 93.50 80 GLU A O 1
ATOM 602 N N . ARG A 1 81 ? 6.139 -16.728 5.326 1.00 95.12 81 ARG A N 1
ATOM 603 C CA . ARG A 1 81 ? 5.748 -16.758 6.745 1.00 95.12 81 ARG A CA 1
ATOM 604 C C . ARG A 1 81 ? 5.010 -15.488 7.162 1.00 95.12 81 ARG A C 1
ATOM 606 O O . ARG A 1 81 ? 3.971 -15.566 7.804 1.00 95.12 81 ARG A O 1
ATOM 613 N N . LEU A 1 82 ? 5.523 -14.325 6.760 1.00 97.56 82 LEU A N 1
ATOM 614 C CA . LEU A 1 82 ? 4.927 -13.037 7.114 1.00 97.56 82 LEU A CA 1
ATOM 615 C C . LEU A 1 82 ? 3.538 -12.853 6.495 1.00 97.56 82 LEU A C 1
ATOM 617 O O . LEU A 1 82 ? 2.617 -12.435 7.193 1.00 97.56 82 LEU A O 1
ATOM 621 N N . TYR A 1 83 ? 3.360 -13.201 5.217 1.00 94.25 83 TYR A N 1
ATOM 622 C CA . TYR A 1 83 ? 2.046 -13.147 4.581 1.00 94.25 83 TYR A CA 1
ATOM 623 C C . TYR A 1 83 ? 1.067 -14.158 5.170 1.00 94.25 83 TYR A C 1
ATOM 625 O O . TYR A 1 83 ? -0.091 -13.802 5.369 1.00 94.25 83 TYR A O 1
ATOM 633 N N . ALA A 1 84 ? 1.508 -15.379 5.484 1.00 95.50 84 ALA A N 1
ATOM 634 C CA . ALA A 1 84 ? 0.661 -16.386 6.118 1.00 95.50 84 ALA A CA 1
ATOM 635 C C . ALA A 1 84 ? 0.171 -15.937 7.507 1.00 95.50 84 ALA A C 1
ATOM 637 O O . ALA A 1 84 ? -1.010 -16.099 7.827 1.00 95.50 84 ALA A O 1
ATOM 638 N N . ASP A 1 85 ? 1.046 -15.322 8.307 1.00 95.56 85 ASP A N 1
ATOM 639 C CA . ASP A 1 85 ? 0.687 -14.771 9.616 1.00 95.56 85 ASP A CA 1
ATOM 640 C C . ASP A 1 85 ? -0.314 -13.616 9.483 1.00 95.56 85 ASP A C 1
ATOM 642 O O . ASP A 1 85 ? -1.370 -13.633 10.119 1.00 95.56 85 ASP A O 1
ATOM 646 N N . SER A 1 86 ? -0.034 -12.640 8.610 1.00 95.56 86 SER A N 1
ATOM 647 C CA . SER A 1 86 ? -0.958 -11.530 8.348 1.00 95.56 86 SER A CA 1
ATOM 648 C C . SER A 1 86 ? -2.310 -12.022 7.835 1.00 95.56 86 SER A C 1
ATOM 650 O O . SER A 1 86 ? -3.351 -11.554 8.295 1.00 95.56 86 SER A O 1
ATOM 652 N N . LEU A 1 87 ? -2.307 -12.994 6.915 1.00 97.44 87 LEU A N 1
ATOM 653 C CA . LEU A 1 87 ? -3.512 -13.583 6.344 1.00 97.44 87 LEU A CA 1
ATOM 654 C C . LEU A 1 87 ? -4.400 -14.194 7.428 1.00 97.44 87 LEU A C 1
ATOM 656 O O . LEU A 1 87 ? -5.598 -13.917 7.450 1.00 97.44 87 LEU A O 1
ATOM 660 N N . ARG A 1 88 ? -3.819 -14.971 8.349 1.00 97.38 88 ARG A N 1
ATOM 661 C CA . ARG A 1 88 ? -4.550 -15.594 9.461 1.00 97.38 88 ARG A CA 1
ATOM 662 C C . ARG A 1 88 ? -5.249 -14.546 10.324 1.00 97.38 88 ARG A C 1
ATOM 664 O O . ARG A 1 88 ? -6.446 -14.665 10.586 1.00 97.38 88 ARG A O 1
ATOM 671 N N . THR A 1 89 ? -4.529 -13.495 10.715 1.00 95.81 89 THR A N 1
ATOM 672 C CA . THR A 1 89 ? -5.093 -12.409 11.526 1.00 95.81 89 THR A CA 1
ATOM 673 C C . THR A 1 89 ? -6.185 -11.647 10.778 1.00 95.81 89 THR A C 1
ATOM 675 O O . THR A 1 89 ? -7.244 -11.370 11.342 1.00 95.81 89 THR A O 1
ATOM 678 N N . TYR A 1 90 ? -5.980 -11.334 9.496 1.00 95.81 90 TYR A N 1
ATOM 679 C CA . TYR A 1 90 ? -6.991 -10.643 8.694 1.00 95.81 90 TYR A CA 1
ATOM 680 C C . TYR A 1 90 ? -8.246 -11.487 8.476 1.00 95.81 90 TYR A C 1
ATOM 682 O O . TYR A 1 90 ? -9.349 -10.960 8.598 1.00 95.81 90 TYR A O 1
ATOM 690 N N . GLN A 1 91 ? -8.105 -12.792 8.232 1.00 96.19 91 GLN A N 1
ATOM 691 C CA . GLN A 1 91 ? -9.240 -13.713 8.140 1.00 96.19 91 GLN A CA 1
ATOM 692 C C . GLN A 1 91 ? -10.026 -13.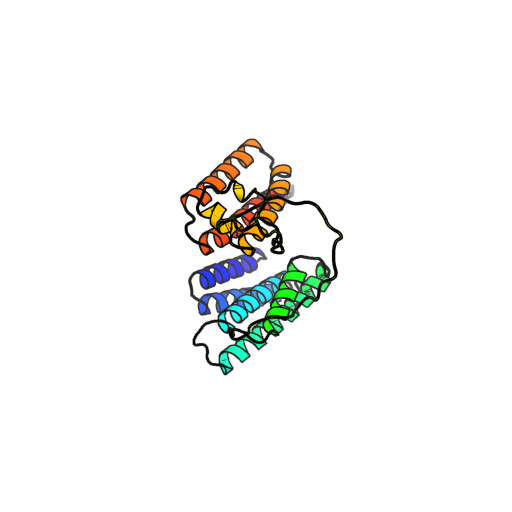756 9.449 1.00 96.19 91 GLN A C 1
ATOM 694 O O . GLN A 1 91 ? -11.245 -13.601 9.422 1.00 96.19 91 GLN A O 1
ATOM 699 N N . ALA A 1 92 ? -9.336 -13.909 10.583 1.00 94.94 92 ALA A N 1
ATOM 700 C CA . ALA A 1 92 ? -9.972 -13.961 11.895 1.00 94.94 92 ALA A CA 1
ATOM 701 C C . ALA A 1 92 ? -10.690 -12.649 12.247 1.00 94.94 92 ALA A C 1
ATOM 703 O O . ALA A 1 92 ? -11.755 -12.670 12.861 1.00 94.94 92 ALA A O 1
ATOM 704 N N . ARG A 1 93 ? -10.125 -11.497 11.856 1.00 95.56 93 ARG A N 1
ATOM 705 C CA . ARG A 1 93 ? -10.670 -10.187 12.228 1.00 95.56 93 ARG A CA 1
ATOM 706 C C . ARG A 1 93 ? -11.712 -9.634 11.259 1.00 95.56 93 ARG A C 1
ATOM 708 O O . ARG A 1 93 ? -12.634 -8.956 11.704 1.00 95.56 93 ARG A O 1
ATOM 715 N N . TYR A 1 94 ? -11.544 -9.872 9.962 1.00 90.56 94 TYR A N 1
ATOM 716 C CA . TYR A 1 94 ? -12.317 -9.223 8.900 1.00 90.56 94 TYR A CA 1
ATOM 717 C C . TYR A 1 94 ? -13.032 -10.195 7.954 1.00 90.56 94 TYR A C 1
ATOM 719 O O . TYR A 1 94 ? -13.862 -9.767 7.153 1.00 90.56 94 TYR A O 1
ATOM 727 N N . GLY A 1 95 ? -12.722 -11.491 8.019 1.00 91.62 95 GLY A N 1
ATOM 728 C CA . GLY A 1 95 ? -13.249 -12.498 7.102 1.00 91.62 95 GLY A CA 1
ATOM 729 C C . GLY A 1 95 ? -12.518 -12.559 5.756 1.00 91.62 95 GLY A C 1
ATOM 730 O O . GLY A 1 95 ? -11.617 -11.772 5.455 1.00 91.62 95 GLY A O 1
ATOM 731 N N . GLN A 1 96 ? -12.907 -13.534 4.929 1.00 89.12 96 GLN A N 1
ATOM 732 C CA . GLN A 1 96 ? -12.223 -13.866 3.669 1.00 89.12 96 GLN A CA 1
ATOM 733 C C . GLN A 1 96 ? -12.381 -12.800 2.576 1.00 89.12 96 GLN A C 1
ATOM 735 O O . GLN A 1 96 ? -11.460 -12.579 1.796 1.00 89.12 96 GLN A O 1
ATOM 740 N N . ALA A 1 97 ? -13.532 -12.127 2.532 1.00 82.06 97 ALA A N 1
ATOM 741 C CA . ALA A 1 97 ? -13.852 -11.154 1.488 1.00 82.06 97 ALA A CA 1
ATOM 742 C C . ALA A 1 97 ? -13.178 -9.784 1.689 1.00 82.06 97 ALA A C 1
ATOM 744 O O . ALA A 1 97 ? -13.225 -8.938 0.794 1.00 82.06 97 ALA A O 1
ATOM 745 N N . HIS A 1 98 ? -12.571 -9.539 2.853 1.00 90.38 98 HIS A N 1
ATOM 746 C CA . HIS A 1 98 ? -11.947 -8.257 3.151 1.00 90.38 98 HIS A CA 1
ATOM 747 C C . HIS A 1 98 ? -10.687 -8.030 2.307 1.00 90.38 98 HIS A C 1
ATOM 749 O O . HIS A 1 98 ? -9.913 -8.949 2.041 1.00 90.38 98 HIS A O 1
ATOM 755 N N . GLU A 1 99 ? -10.440 -6.780 1.918 1.00 80.62 99 GLU A N 1
ATOM 756 C CA . GLU A 1 99 ? -9.336 -6.417 1.025 1.00 80.62 99 GLU A CA 1
ATOM 757 C C . GLU A 1 99 ? -7.963 -6.840 1.560 1.00 80.62 99 GLU A C 1
ATOM 759 O O . GLU A 1 99 ? -7.201 -7.477 0.840 1.00 80.62 99 GLU A O 1
ATOM 764 N N . LYS A 1 100 ? -7.682 -6.584 2.845 1.00 72.62 100 LYS A N 1
ATOM 765 C CA . LYS A 1 100 ? -6.417 -6.972 3.489 1.00 72.62 100 LYS A CA 1
ATOM 766 C C . LYS A 1 100 ? -6.204 -8.486 3.459 1.00 72.62 100 LYS A C 1
ATOM 768 O O . LYS A 1 100 ? -5.100 -8.951 3.190 1.00 72.62 100 LYS A O 1
ATOM 773 N N . THR A 1 101 ? -7.277 -9.245 3.682 1.00 86.81 101 THR A N 1
ATOM 774 C CA . THR A 1 101 ? -7.271 -10.707 3.613 1.00 86.81 101 THR A CA 1
ATOM 775 C C . THR A 1 101 ? -6.925 -11.178 2.207 1.00 86.81 101 THR A C 1
ATOM 777 O O . THR A 1 101 ? -6.032 -12.001 2.026 1.00 86.81 101 THR A O 1
ATOM 780 N N . ARG A 1 102 ? -7.587 -10.606 1.197 1.00 88.69 102 ARG A N 1
ATOM 781 C CA . ARG A 1 102 ? -7.343 -10.945 -0.203 1.00 88.69 102 ARG A CA 1
ATOM 782 C C . ARG A 1 102 ? -5.921 -10.592 -0.641 1.00 88.69 102 ARG A C 1
ATOM 784 O O . ARG A 1 102 ? -5.269 -11.432 -1.245 1.00 88.69 102 ARG A O 1
ATOM 791 N N . PHE A 1 103 ? -5.405 -9.417 -0.282 1.00 75.25 103 PHE A N 1
ATOM 792 C CA . PHE A 1 103 ? -4.040 -9.017 -0.641 1.00 75.25 103 PHE A CA 1
ATOM 793 C C . PHE A 1 103 ? -2.968 -9.900 0.004 1.00 75.25 103 PHE A C 1
ATOM 795 O O . PHE A 1 103 ? -2.001 -10.269 -0.659 1.00 75.25 103 PHE A O 1
ATOM 802 N N . ALA A 1 104 ? -3.134 -10.285 1.273 1.00 82.94 104 ALA A N 1
ATOM 803 C CA . ALA A 1 104 ? -2.210 -11.218 1.918 1.00 82.94 104 ALA A CA 1
ATOM 804 C C . ALA A 1 104 ? -2.237 -12.606 1.246 1.00 82.94 104 ALA A C 1
ATOM 806 O O . ALA A 1 104 ? -1.186 -13.215 1.053 1.00 82.94 104 ALA A O 1
ATOM 807 N N . ALA A 1 105 ? -3.418 -13.079 0.829 1.00 89.62 105 ALA A N 1
ATOM 808 C CA . ALA A 1 105 ? -3.563 -14.332 0.086 1.00 89.62 105 ALA A CA 1
ATOM 809 C C . ALA A 1 105 ? -2.940 -14.260 -1.320 1.00 89.62 105 ALA A C 1
ATOM 811 O O . ALA A 1 105 ? -2.244 -15.186 -1.730 1.00 89.62 105 ALA A O 1
ATOM 812 N N . GLU A 1 106 ? -3.148 -13.156 -2.043 1.00 84.56 106 GLU A N 1
ATOM 813 C CA . GLU A 1 106 ? -2.540 -12.905 -3.356 1.00 84.56 106 GLU A CA 1
ATOM 814 C C . GLU A 1 106 ? -1.004 -12.861 -3.255 1.00 84.56 106 GLU A C 1
ATOM 816 O O . GLU A 1 106 ? -0.318 -13.504 -4.051 1.00 84.56 106 GLU A O 1
ATOM 821 N N . GLY A 1 107 ? -0.457 -12.182 -2.238 1.00 80.69 107 GLY A N 1
ATOM 822 C CA . GLY A 1 107 ? 0.984 -12.146 -1.969 1.00 80.69 107 GLY A CA 1
ATOM 823 C C . GLY A 1 107 ? 1.568 -13.532 -1.687 1.00 80.69 107 GLY A C 1
ATOM 824 O O . GLY A 1 107 ? 2.601 -13.897 -2.249 1.00 80.69 107 GLY A O 1
ATOM 825 N N . LEU A 1 108 ? 0.876 -14.344 -0.881 1.00 90.50 108 LEU A N 1
ATOM 826 C CA . LEU A 1 108 ? 1.272 -15.725 -0.606 1.00 90.50 108 LEU A CA 1
ATOM 827 C C . LEU A 1 108 ? 1.247 -16.593 -1.876 1.00 90.50 108 LEU A C 1
ATOM 829 O O . LEU A 1 108 ? 2.201 -17.320 -2.152 1.00 90.50 108 LEU A O 1
ATOM 833 N N . ALA A 1 109 ? 0.195 -16.474 -2.689 1.00 89.75 109 ALA A N 1
ATOM 834 C CA . ALA A 1 109 ? 0.073 -17.202 -3.950 1.00 89.75 109 ALA A CA 1
ATOM 835 C C . ALA A 1 109 ? 1.183 -16.824 -4.948 1.00 89.75 109 ALA A C 1
ATOM 837 O O . ALA A 1 109 ? 1.750 -17.701 -5.604 1.00 89.75 109 ALA A O 1
ATOM 838 N N . ALA A 1 110 ? 1.546 -15.540 -5.028 1.00 82.50 110 ALA A N 1
ATOM 839 C CA . ALA A 1 110 ? 2.624 -15.061 -5.892 1.00 82.50 110 ALA A CA 1
ATOM 840 C C . ALA A 1 110 ? 3.996 -15.655 -5.514 1.00 82.50 110 ALA A C 1
ATOM 842 O O . ALA A 1 110 ? 4.819 -15.928 -6.390 1.00 82.50 110 ALA A O 1
ATOM 843 N N . LEU A 1 111 ? 4.238 -15.931 -4.227 1.00 85.50 111 LEU A N 1
ATOM 844 C CA . LEU A 1 111 ? 5.474 -16.562 -3.752 1.00 85.50 111 LEU A CA 1
ATOM 845 C C . LEU A 1 111 ? 5.579 -18.056 -4.088 1.00 85.50 111 LEU A C 1
ATOM 847 O O . LEU A 1 111 ? 6.699 -18.570 -4.121 1.00 85.50 111 LEU A O 1
ATOM 851 N N . GLY A 1 112 ? 4.469 -18.736 -4.381 1.00 72.12 112 GLY A N 1
ATOM 852 C CA . GLY A 1 112 ? 4.449 -20.148 -4.782 1.00 72.12 112 GLY A CA 1
ATOM 853 C C . GLY A 1 112 ? 4.625 -20.381 -6.285 1.00 72.12 112 GLY A C 1
ATOM 854 O O . GLY A 1 112 ? 4.967 -21.486 -6.701 1.00 72.12 112 GLY A O 1
ATOM 855 N N . GLN A 1 113 ? 4.425 -19.356 -7.120 1.00 69.31 113 GLN A N 1
ATOM 856 C CA . GLN A 1 113 ? 4.578 -19.507 -8.566 1.00 69.31 113 GLN A CA 1
ATOM 857 C C . GLN A 1 113 ? 6.065 -19.533 -8.948 1.00 69.31 113 GLN A C 1
ATOM 859 O O . GLN A 1 113 ? 6.805 -18.618 -8.559 1.00 69.31 113 GLN A O 1
ATOM 864 N N . PRO A 1 114 ? 6.539 -20.538 -9.714 1.00 57.31 114 PRO A N 1
ATOM 865 C CA . PRO A 1 114 ? 7.881 -20.483 -10.275 1.00 57.31 114 PRO A CA 1
ATOM 866 C C . PRO A 1 114 ? 7.997 -19.188 -11.077 1.00 57.31 114 PRO A C 1
ATOM 868 O O . PRO A 1 114 ? 7.064 -18.828 -11.797 1.00 57.31 114 PRO A O 1
ATOM 871 N N . VAL A 1 115 ? 9.112 -18.466 -10.917 1.00 50.47 115 VAL A N 1
ATOM 872 C CA . VAL A 1 115 ? 9.416 -17.304 -11.762 1.00 50.47 115 VAL A CA 1
ATOM 873 C C . VAL A 1 115 ? 9.434 -17.846 -13.183 1.00 50.47 115 VAL A C 1
ATOM 875 O O . VAL A 1 115 ? 10.372 -18.546 -13.554 1.00 50.47 115 VAL A O 1
ATOM 878 N N . ARG A 1 116 ? 8.340 -17.655 -13.927 1.00 41.91 116 ARG A N 1
ATOM 879 C CA . ARG A 1 116 ? 8.245 -18.129 -15.300 1.00 41.91 116 ARG A CA 1
ATOM 880 C C . ARG A 1 116 ? 9.308 -17.372 -16.074 1.00 41.91 116 ARG A C 1
ATOM 882 O O . ARG A 1 116 ? 9.152 -16.182 -16.334 1.00 41.91 116 ARG A O 1
ATOM 889 N N . SER A 1 117 ? 10.391 -18.071 -16.399 1.00 37.41 117 SER A N 1
ATOM 890 C CA . SER A 1 117 ? 11.281 -17.694 -17.482 1.00 37.41 117 SER A CA 1
ATOM 891 C C . SER A 1 117 ? 10.408 -17.381 -18.690 1.00 37.41 117 SER A C 1
ATOM 893 O O . SER A 1 117 ? 9.552 -18.185 -19.065 1.00 37.41 117 SER A O 1
ATOM 895 N N . ALA A 1 118 ? 10.580 -16.187 -19.245 1.00 40.12 118 ALA A N 1
ATOM 896 C CA . ALA A 1 118 ? 10.033 -15.851 -20.543 1.00 40.12 118 ALA A CA 1
ATOM 897 C C . ALA A 1 118 ? 10.470 -16.932 -21.540 1.00 40.12 118 ALA A C 1
ATOM 899 O O . ALA A 1 118 ? 11.668 -17.136 -21.727 1.00 40.12 118 ALA A O 1
ATOM 900 N N . GLN A 1 119 ? 9.520 -17.643 -22.146 1.00 36.28 119 GLN A N 1
ATOM 901 C CA . GLN A 1 119 ? 9.818 -18.449 -23.319 1.00 36.28 119 GLN A CA 1
ATOM 902 C C . GLN A 1 119 ? 8.603 -18.561 -24.238 1.00 36.28 119 GLN A C 1
ATOM 904 O O . GLN A 1 119 ? 7.494 -18.894 -23.816 1.00 36.28 119 GLN A O 1
ATOM 909 N N . GLU A 1 120 ? 8.879 -18.213 -25.492 1.00 38.94 120 GLU A N 1
ATOM 910 C CA . GLU A 1 120 ? 8.081 -18.379 -26.698 1.00 38.94 120 GLU A CA 1
ATOM 911 C C . GLU A 1 120 ? 7.533 -19.800 -26.869 1.00 38.94 120 GLU A C 1
ATOM 913 O O . GLU A 1 120 ? 8.127 -20.782 -26.428 1.00 38.94 120 GLU A O 1
ATOM 918 N N . GLY A 1 121 ? 6.413 -19.903 -27.588 1.00 30.78 121 GLY A N 1
ATOM 919 C CA . GLY A 1 121 ? 5.846 -21.187 -27.986 1.00 30.78 121 GLY A CA 1
ATOM 920 C C . GLY A 1 121 ? 4.490 -21.059 -28.670 1.00 30.78 121 GLY A C 1
ATOM 921 O O . GLY A 1 121 ? 3.457 -21.294 -28.056 1.00 30.78 121 GLY A O 1
ATOM 922 N N . THR A 1 122 ? 4.531 -20.651 -29.939 1.00 31.67 122 THR A N 1
ATOM 923 C CA . THR A 1 122 ? 3.667 -21.081 -31.056 1.00 31.67 122 THR A CA 1
ATOM 924 C C . THR A 1 122 ? 2.450 -21.947 -30.717 1.00 31.67 122 THR A C 1
ATOM 926 O O . THR A 1 122 ? 2.571 -23.136 -30.424 1.00 31.67 122 THR A O 1
ATOM 929 N N . SER A 1 123 ? 1.261 -21.376 -30.892 1.00 36.41 123 SER A N 1
ATOM 930 C CA . SER A 1 123 ? -0.006 -22.102 -30.921 1.00 36.41 123 SER A CA 1
ATOM 931 C C . SER A 1 123 ? -0.535 -22.240 -32.348 1.00 36.41 123 SER A C 1
ATOM 933 O O . SER A 1 123 ? -0.692 -21.256 -33.069 1.00 36.41 123 SER A O 1
ATOM 935 N N . THR A 1 124 ? -0.923 -23.455 -32.721 1.00 34.75 124 THR A N 1
ATOM 936 C CA . THR A 1 124 ? -2.016 -23.680 -33.673 1.00 34.75 124 THR A CA 1
ATOM 937 C C . THR A 1 124 ? -2.874 -24.816 -33.132 1.00 34.75 124 THR A C 1
ATOM 939 O O . THR A 1 124 ? -2.335 -25.823 -32.672 1.00 34.75 124 THR A O 1
ATOM 942 N N . PRO A 1 125 ? -4.205 -24.668 -33.168 1.00 38.56 125 PRO A N 1
ATOM 943 C CA . PRO A 1 125 ? -4.965 -25.750 -33.775 1.00 38.56 125 PRO A CA 1
ATOM 944 C C . PRO A 1 125 ? -6.075 -25.262 -34.713 1.00 38.56 125 PRO A C 1
ATOM 946 O O . PRO A 1 125 ? -6.768 -24.274 -34.467 1.00 38.56 125 PRO A O 1
ATOM 949 N N . SER A 1 126 ? -6.225 -26.032 -35.790 1.00 31.42 126 SER A N 1
ATOM 950 C CA . SER A 1 126 ? -7.278 -25.996 -36.799 1.00 31.42 126 SER A CA 1
ATOM 951 C C . SER A 1 126 ? -8.691 -26.003 -36.215 1.00 31.42 126 SER A C 1
ATOM 953 O O . SER A 1 126 ? -8.988 -26.748 -35.281 1.00 31.42 126 SER A O 1
ATOM 955 N N . LYS A 1 127 ? -9.607 -25.282 -36.872 1.00 32.50 127 LYS A N 1
ATOM 956 C CA . LYS A 1 127 ? -11.034 -25.617 -36.862 1.00 32.50 127 LYS A CA 1
ATOM 957 C C . LYS A 1 127 ? -11.477 -26.022 -38.264 1.00 32.50 127 LYS A C 1
ATOM 959 O O . LYS A 1 127 ? -11.404 -25.229 -39.197 1.00 32.50 127 LYS A O 1
ATOM 964 N N . THR A 1 128 ? -11.948 -27.259 -38.366 1.00 30.03 128 THR A N 1
ATOM 965 C CA . THR A 1 128 ? -12.738 -27.785 -39.481 1.00 30.03 128 THR A CA 1
ATOM 966 C C . THR A 1 128 ? -14.113 -27.115 -39.484 1.00 30.03 128 THR A C 1
ATOM 968 O O . THR A 1 128 ? -14.773 -27.031 -38.448 1.00 30.03 128 THR A O 1
ATOM 971 N N . SER A 1 129 ? -14.519 -26.625 -40.650 1.00 36.69 129 SER A N 1
ATOM 972 C CA . SER A 1 129 ? -15.793 -25.976 -40.962 1.00 36.69 129 SER A CA 1
ATOM 973 C C . SER A 1 129 ? -16.750 -26.938 -41.675 1.00 36.69 129 SER A C 1
ATOM 975 O O . SER A 1 129 ? -16.303 -27.840 -42.378 1.00 36.69 129 SER A O 1
ATOM 977 N N . VAL A 1 130 ? -18.062 -26.702 -41.561 1.00 34.38 130 VAL A N 1
ATOM 978 C CA . VAL A 1 130 ? -19.080 -27.121 -42.554 1.00 34.38 130 VAL A CA 1
ATOM 979 C C . VAL A 1 130 ? -20.246 -26.091 -42.540 1.00 34.38 130 VAL A C 1
ATOM 981 O O . VAL A 1 130 ? -20.321 -25.318 -41.583 1.00 34.38 130 VAL A O 1
ATOM 984 N N . PRO A 1 131 ? -21.101 -25.969 -43.581 1.00 43.12 131 PRO A N 1
ATOM 985 C CA . PRO A 1 131 ? -21.003 -24.899 -44.586 1.00 43.12 131 PRO A CA 1
ATOM 986 C C . PRO A 1 131 ? -22.326 -24.102 -44.773 1.00 43.12 131 PRO A C 1
ATOM 988 O O . PRO A 1 131 ? -23.340 -24.450 -44.168 1.00 43.12 131 PRO A O 1
ATOM 991 N N . PRO A 1 132 ? -22.373 -23.066 -45.640 1.00 37.97 132 PRO A N 1
ATOM 992 C CA . PRO A 1 132 ? -23.619 -22.410 -46.043 1.00 37.97 132 PRO A CA 1
ATOM 993 C C . PRO A 1 132 ? -24.040 -22.730 -47.493 1.00 37.97 132 PRO A C 1
ATOM 995 O O . PRO A 1 132 ? -23.218 -23.065 -48.346 1.00 37.97 132 PRO A O 1
ATOM 998 N N . SER A 1 133 ? -25.334 -22.563 -47.778 1.00 32.38 133 SER A N 1
ATOM 999 C CA . SER A 1 133 ? -25.942 -22.696 -49.110 1.00 32.38 133 SER A CA 1
ATOM 1000 C C . SER A 1 133 ? -25.985 -21.345 -49.849 1.00 32.38 133 SER A C 1
ATOM 1002 O O . SER A 1 133 ? -26.469 -20.350 -49.315 1.00 32.38 133 SER A O 1
ATOM 1004 N N . HIS A 1 134 ? -25.462 -21.337 -51.078 1.00 37.12 134 HIS A N 1
ATOM 1005 C CA . HIS A 1 134 ? -25.440 -20.260 -52.091 1.00 37.12 134 HIS A CA 1
ATOM 1006 C C . HIS A 1 134 ? -26.807 -20.097 -52.820 1.00 37.12 134 HIS A C 1
ATOM 1008 O O . HIS A 1 134 ? -27.728 -20.826 -52.447 1.00 37.12 134 HIS A O 1
ATOM 1014 N N . PRO A 1 135 ? -26.983 -19.295 -53.913 1.00 49.75 135 PRO A N 1
ATOM 1015 C CA . PRO A 1 135 ? -26.061 -18.381 -54.635 1.00 49.75 135 PRO A CA 1
ATOM 1016 C C . PRO A 1 135 ? -26.680 -17.023 -55.068 1.00 49.75 135 PRO A C 1
ATOM 1018 O O . PRO A 1 135 ? -27.894 -16.846 -55.033 1.00 49.75 135 PRO A O 1
ATOM 1021 N N . ARG A 1 136 ? -25.856 -16.096 -55.597 1.00 30.70 136 ARG A N 1
ATOM 1022 C CA . ARG A 1 136 ? -25.876 -15.637 -57.016 1.00 30.70 136 ARG A CA 1
ATOM 1023 C C . ARG A 1 136 ? -24.918 -14.448 -57.242 1.00 30.70 136 ARG A C 1
ATOM 1025 O O . ARG A 1 136 ? -24.619 -13.691 -56.332 1.00 30.70 136 ARG A O 1
ATOM 1032 N N . GLN A 1 137 ? -24.374 -14.406 -58.454 1.00 35.88 137 GLN A N 1
ATOM 1033 C CA . GLN A 1 137 ? -23.078 -13.869 -58.895 1.00 35.88 137 GLN A CA 1
ATOM 1034 C C . GLN A 1 137 ? -23.133 -12.419 -59.412 1.00 35.88 137 GLN A C 1
ATOM 1036 O O . GLN A 1 137 ? -24.199 -12.032 -59.880 1.00 35.88 137 GLN A O 1
ATOM 1041 N N . VAL A 1 138 ? -21.991 -11.700 -59.436 1.00 32.72 138 VAL A N 1
ATOM 1042 C CA . VAL A 1 138 ? -21.292 -11.211 -60.662 1.00 32.72 138 VAL A CA 1
ATOM 1043 C C . VAL A 1 138 ? -19.902 -10.589 -60.361 1.00 32.72 138 VAL A C 1
ATOM 1045 O O . VAL A 1 138 ? -19.762 -9.754 -59.478 1.00 32.72 138 VAL A O 1
ATOM 1048 N N . GLU A 1 139 ? -18.912 -11.071 -61.125 1.00 30.95 139 GLU A N 1
ATOM 1049 C CA . GLU A 1 139 ? -17.674 -10.480 -61.689 1.00 30.95 139 GLU A CA 1
ATOM 1050 C C . GLU A 1 139 ? -16.594 -9.659 -60.928 1.00 30.95 139 GLU A C 1
ATOM 1052 O O . GLU A 1 139 ? -16.789 -8.540 -60.477 1.00 30.95 139 GLU A O 1
ATOM 1057 N N . ALA A 1 140 ? -15.383 -10.245 -60.986 1.00 29.33 140 ALA A N 1
ATOM 1058 C CA . ALA A 1 140 ? -14.079 -9.722 -61.431 1.00 29.33 140 ALA A CA 1
ATOM 1059 C C . ALA A 1 140 ? -13.369 -8.529 -60.739 1.00 29.33 140 ALA A C 1
ATOM 1061 O O . ALA A 1 140 ? -13.573 -7.365 -61.051 1.00 29.33 140 ALA A O 1
ATOM 1062 N N . ALA A 1 141 ? -12.315 -8.936 -60.019 1.00 33.12 141 ALA A N 1
ATOM 1063 C CA . ALA A 1 141 ? -10.933 -8.452 -60.111 1.00 33.12 141 ALA A CA 1
ATOM 1064 C C . ALA A 1 141 ? -10.495 -7.199 -59.318 1.00 33.12 141 ALA A C 1
ATOM 1066 O O . ALA A 1 141 ? -10.877 -6.070 -59.590 1.00 33.12 141 ALA A O 1
ATOM 1067 N N . GLN A 1 142 ? -9.484 -7.476 -58.484 1.00 36.12 142 GLN A N 1
ATOM 1068 C CA . GLN A 1 142 ? -8.414 -6.620 -57.959 1.00 36.12 142 GLN A CA 1
ATOM 1069 C C . GLN A 1 142 ? -8.453 -6.285 -56.457 1.00 36.12 142 GLN A C 1
ATOM 1071 O O . GLN A 1 142 ? -9.352 -5.661 -55.911 1.00 36.12 142 GLN A O 1
ATOM 1076 N N . ALA A 1 143 ? -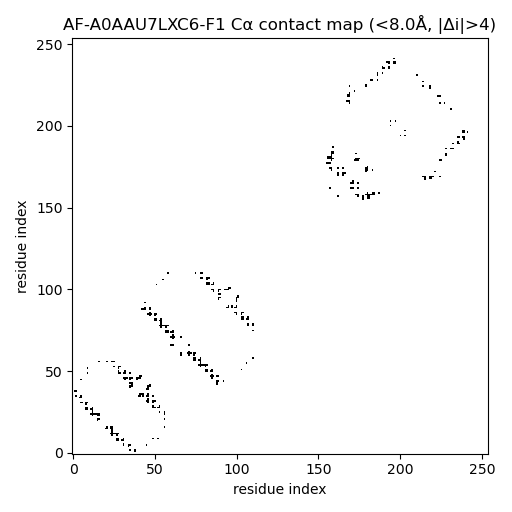7.389 -6.815 -55.852 1.00 44.62 143 ALA A N 1
ATOM 1077 C CA . ALA A 1 143 ? -6.828 -6.750 -54.518 1.00 44.62 143 ALA A CA 1
ATOM 1078 C C . ALA A 1 143 ? -7.133 -5.537 -53.620 1.00 44.62 143 ALA A C 1
ATOM 1080 O O . ALA A 1 143 ? -7.169 -4.392 -54.055 1.00 44.62 143 ALA A O 1
ATOM 1081 N N . ALA A 1 144 ? -7.118 -5.870 -52.323 1.00 47.66 144 ALA A N 1
ATOM 1082 C CA . ALA A 1 144 ? -7.049 -5.032 -51.125 1.00 47.66 144 ALA A CA 1
ATOM 1083 C C . ALA A 1 144 ? -8.397 -4.562 -50.553 1.00 47.66 144 ALA A C 1
ATOM 1085 O O . ALA A 1 144 ? -8.905 -3.486 -50.850 1.00 47.66 144 ALA A O 1
ATOM 1086 N N . LEU A 1 145 ? -8.920 -5.366 -49.623 1.00 38.19 145 LEU A N 1
ATOM 1087 C CA . LEU A 1 145 ? -9.928 -4.955 -48.648 1.00 38.19 145 LEU A CA 1
ATOM 1088 C C . LEU A 1 145 ? -9.402 -5.177 -47.210 1.00 38.19 145 LEU A C 1
ATOM 1090 O O . LEU A 1 145 ? -8.458 -5.944 -47.006 1.00 38.19 145 LEU A O 1
ATOM 1094 N N . PRO A 1 146 ? -9.963 -4.435 -46.240 1.00 42.84 146 PRO A N 1
ATOM 1095 C CA . PRO A 1 146 ? -9.317 -3.980 -45.016 1.00 42.84 146 PRO A CA 1
ATOM 1096 C C . PRO A 1 146 ? -9.407 -5.006 -43.886 1.00 42.84 146 PRO A C 1
ATOM 1098 O O . PRO A 1 146 ? -10.366 -5.771 -43.798 1.00 42.84 146 PRO A O 1
ATOM 1101 N N . ALA A 1 147 ? -8.434 -4.972 -42.974 1.00 47.31 147 ALA A N 1
ATOM 1102 C CA . ALA A 1 147 ? -8.493 -5.740 -41.737 1.00 47.31 147 ALA A CA 1
ATOM 1103 C C . ALA A 1 147 ? -9.718 -5.311 -40.891 1.00 47.31 147 ALA A C 1
ATOM 1105 O O . ALA A 1 147 ? -9.854 -4.120 -40.579 1.00 47.31 147 ALA A O 1
ATOM 1106 N N . PRO A 1 148 ? -10.607 -6.244 -40.503 1.00 43.00 148 PRO A N 1
ATOM 1107 C CA . PRO A 1 148 ? -11.694 -5.981 -39.570 1.00 43.00 148 PRO A CA 1
ATOM 1108 C C . PRO A 1 148 ? -11.174 -5.809 -38.139 1.00 43.00 148 PRO A C 1
ATOM 1110 O O . PRO A 1 148 ? -10.200 -6.431 -37.723 1.00 43.00 148 PRO A O 1
ATOM 1113 N N . ARG A 1 149 ? -11.870 -4.962 -37.376 1.00 51.44 149 ARG A N 1
ATOM 1114 C CA . ARG A 1 149 ? -11.723 -4.805 -35.924 1.00 51.44 149 ARG A CA 1
ATOM 1115 C C . ARG A 1 149 ? -11.919 -6.153 -35.221 1.00 51.44 149 ARG A C 1
ATOM 1117 O O . ARG A 1 149 ? -12.992 -6.733 -35.337 1.00 51.44 149 ARG A O 1
ATOM 1124 N N . GLU A 1 150 ? -10.939 -6.572 -34.430 1.00 42.56 150 GLU A N 1
ATOM 1125 C CA . GLU A 1 150 ? -11.067 -7.671 -33.465 1.00 42.56 150 GLU A CA 1
ATOM 1126 C C . GLU A 1 150 ? -11.617 -7.130 -32.126 1.00 42.56 150 GLU A C 1
ATOM 1128 O O . GLU A 1 150 ? -10.972 -6.282 -31.496 1.00 42.56 150 GLU A O 1
ATOM 1133 N N . PRO A 1 151 ? -12.796 -7.577 -31.656 1.00 54.78 151 PRO A N 1
ATOM 1134 C CA . PRO A 1 151 ? -13.227 -7.419 -30.275 1.00 54.78 151 PRO A CA 1
ATOM 1135 C C . PRO A 1 151 ? -12.770 -8.619 -29.431 1.00 54.78 151 PRO A C 1
ATOM 1137 O O . PRO A 1 151 ? -13.033 -9.763 -29.789 1.00 54.78 151 PRO A O 1
ATOM 1140 N N . GLY A 1 152 ? -12.185 -8.361 -28.254 1.00 45.22 152 GLY A N 1
ATOM 1141 C CA . GLY A 1 152 ? -12.158 -9.366 -27.182 1.00 45.22 152 GLY A CA 1
ATOM 1142 C C . GLY A 1 152 ? -10.833 -9.622 -26.467 1.00 45.22 152 GLY A C 1
ATOM 1143 O O . GLY A 1 152 ? -10.561 -10.764 -26.110 1.00 45.22 152 GLY A O 1
ATOM 1144 N N . ALA A 1 153 ? -10.037 -8.593 -26.160 1.00 45.62 153 ALA A N 1
ATOM 1145 C CA . ALA A 1 153 ? -9.204 -8.679 -24.963 1.00 45.62 153 ALA A CA 1
ATOM 1146 C C . ALA A 1 153 ? -10.148 -8.666 -23.754 1.00 45.62 153 ALA A C 1
ATOM 1148 O O . ALA A 1 153 ? -10.989 -7.766 -23.648 1.00 45.62 153 ALA A O 1
ATOM 1149 N N . ALA A 1 154 ? -10.028 -9.649 -22.856 1.00 47.06 154 ALA A N 1
ATOM 1150 C CA . ALA A 1 154 ? -10.631 -9.580 -21.531 1.00 47.06 154 ALA A CA 1
ATOM 1151 C C . ALA A 1 154 ? -10.138 -8.282 -20.884 1.00 47.06 154 ALA A C 1
ATOM 1153 O O . ALA A 1 154 ? -9.005 -8.177 -20.417 1.00 47.06 154 ALA A O 1
ATOM 1154 N N . THR A 1 155 ? -10.966 -7.249 -20.995 1.00 53.25 155 THR A N 1
ATOM 1155 C CA . THR A 1 155 ? -10.596 -5.894 -20.631 1.00 53.25 155 THR A CA 1
ATOM 1156 C C . THR A 1 155 ? -10.615 -5.883 -19.119 1.00 53.25 155 THR A C 1
ATOM 1158 O O . THR A 1 155 ? -11.688 -5.843 -18.514 1.00 53.25 155 THR A O 1
ATOM 1161 N N . SER A 1 156 ? -9.433 -5.985 -18.503 1.00 59.72 156 SER A N 1
ATOM 1162 C CA . SER A 1 156 ? -9.259 -5.606 -17.104 1.00 59.72 156 SER A CA 1
ATOM 1163 C C . SER A 1 156 ? -10.046 -4.318 -16.891 1.00 59.72 156 SER A C 1
ATOM 1165 O O . SER A 1 156 ? -9.876 -3.396 -17.694 1.00 59.72 156 SER A O 1
ATOM 1167 N N . PRO A 1 157 ? -10.952 -4.257 -15.897 1.00 78.19 157 PRO A N 1
ATOM 1168 C CA . PRO A 1 157 ? -11.841 -3.118 -15.774 1.00 78.19 157 PRO A CA 1
ATOM 1169 C C . PRO A 1 157 ? -11.013 -1.833 -15.791 1.00 78.19 157 PRO A C 1
ATOM 1171 O O . PRO A 1 157 ? -10.007 -1.738 -15.080 1.00 78.19 157 PRO A O 1
ATOM 1174 N N . GLY A 1 158 ? -11.410 -0.889 -16.644 1.00 87.62 158 GLY A N 1
ATOM 1175 C CA . GLY A 1 158 ? -10.731 0.395 -16.797 1.00 87.62 158 GLY A CA 1
ATOM 1176 C C . GLY A 1 158 ? -10.819 1.252 -15.526 1.00 87.62 158 GLY A C 1
ATOM 1177 O O . GLY A 1 158 ? -11.492 0.868 -14.561 1.00 87.62 158 GLY A O 1
ATOM 1178 N N . PRO A 1 159 ? -10.127 2.398 -15.474 1.00 93.75 159 PRO A N 1
ATOM 1179 C CA . PRO A 1 159 ? -10.229 3.341 -14.362 1.00 93.75 159 PRO A CA 1
ATOM 1180 C C . PRO A 1 159 ? -11.660 3.878 -14.182 1.00 93.75 159 PRO A C 1
ATOM 1182 O O . PRO A 1 159 ? -12.581 3.516 -14.909 1.00 93.75 159 PRO A O 1
ATOM 1185 N N . SER A 1 160 ? -11.882 4.746 -13.193 1.00 92.12 160 SER A N 1
ATOM 1186 C CA . SER A 1 160 ? -13.207 5.337 -12.941 1.00 92.12 160 SER A CA 1
ATOM 1187 C C . SER A 1 160 ? -13.666 6.336 -14.015 1.00 92.12 160 SER A C 1
ATOM 1189 O O . SER A 1 160 ? -14.784 6.847 -13.939 1.00 92.12 160 SER A O 1
ATOM 1191 N N . PHE A 1 161 ? -12.827 6.597 -15.022 1.00 91.50 161 PHE A N 1
ATOM 1192 C CA . PHE A 1 161 ? -13.092 7.475 -16.154 1.00 91.50 161 PHE A CA 1
ATOM 1193 C C . PHE A 1 161 ? -12.952 6.738 -17.494 1.00 91.50 161 PHE A C 1
ATOM 1195 O O . PHE A 1 161 ? -12.395 5.646 -17.588 1.00 91.50 161 PHE A O 1
ATOM 1202 N N . ASP A 1 162 ? -13.466 7.362 -18.551 1.00 92.69 162 ASP A N 1
ATOM 1203 C CA . ASP A 1 162 ? -13.415 6.837 -19.914 1.00 92.69 162 ASP A CA 1
ATOM 1204 C C . ASP A 1 162 ? -12.024 7.038 -20.533 1.00 92.69 162 ASP A C 1
ATOM 1206 O O . ASP A 1 162 ? -11.622 8.164 -20.841 1.00 92.69 162 ASP A O 1
ATOM 1210 N N . CYS A 1 163 ? -11.301 5.939 -20.755 1.00 92.19 163 CYS A N 1
ATOM 1211 C CA . CYS A 1 163 ? -9.974 5.967 -21.364 1.00 92.19 163 CYS A CA 1
ATOM 1212 C C . CYS A 1 163 ? -9.947 6.534 -22.785 1.00 92.19 163 CYS A C 1
ATOM 1214 O O . CYS A 1 163 ? -8.919 7.077 -23.187 1.00 92.19 163 CYS A O 1
ATOM 1216 N N . ALA A 1 164 ? -11.058 6.502 -23.528 1.00 93.19 164 ALA A N 1
ATOM 1217 C CA . ALA A 1 164 ? -11.133 7.153 -24.836 1.00 93.19 164 ALA A CA 1
ATOM 1218 C C . ALA A 1 164 ? -11.047 8.689 -24.733 1.00 93.19 164 ALA A C 1
ATOM 1220 O O . ALA A 1 164 ? -10.762 9.368 -25.719 1.00 93.19 164 ALA A O 1
ATOM 1221 N N . LYS A 1 165 ? -11.273 9.247 -23.536 1.00 88.50 165 LYS A N 1
ATOM 1222 C CA . LYS A 1 165 ? -11.196 10.685 -23.247 1.00 88.50 165 LYS A CA 1
ATOM 1223 C C . LYS A 1 165 ? -9.902 11.091 -22.545 1.00 88.50 165 LYS A C 1
ATOM 1225 O O . LYS A 1 165 ? -9.746 12.279 -22.270 1.00 88.50 165 LYS A O 1
ATOM 1230 N N . ALA A 1 166 ? -8.990 10.153 -22.282 1.00 91.00 166 ALA A N 1
ATOM 1231 C CA . ALA A 1 166 ? -7.706 10.432 -21.649 1.00 91.00 166 ALA A CA 1
ATOM 1232 C C . ALA A 1 166 ? -6.865 11.378 -22.520 1.00 91.00 166 ALA A C 1
ATOM 1234 O O . ALA A 1 166 ? -6.515 11.063 -23.661 1.00 91.00 166 ALA A O 1
ATOM 1235 N N . ARG A 1 167 ? -6.514 12.548 -21.986 1.00 86.50 167 ARG A N 1
ATOM 1236 C CA . ARG A 1 167 ? -5.729 13.569 -22.701 1.00 86.50 167 ARG A CA 1
ATOM 1237 C C . ARG A 1 167 ? -4.346 13.734 -22.097 1.00 86.50 167 ARG A C 1
ATOM 1239 O O . ARG A 1 167 ? -3.386 13.949 -22.842 1.00 86.50 167 ARG A O 1
ATOM 1246 N N . SER A 1 168 ? -4.230 13.597 -20.780 1.00 84.56 168 SER A N 1
ATOM 1247 C CA . SER A 1 168 ? -2.975 13.828 -20.075 1.00 84.56 168 SER A CA 1
ATOM 1248 C C . SER A 1 168 ? -2.082 12.591 -19.993 1.00 84.56 168 SER A C 1
ATOM 1250 O O . SER A 1 168 ? -2.516 11.459 -20.210 1.00 84.56 168 SER A O 1
ATOM 1252 N N . MET A 1 169 ? -0.801 12.813 -19.683 1.00 91.06 169 MET A N 1
ATOM 1253 C CA . MET A 1 169 ? 0.155 11.728 -19.436 1.00 91.06 169 MET A CA 1
ATOM 1254 C C . MET A 1 169 ? -0.276 10.835 -18.259 1.00 91.06 169 MET A C 1
ATOM 1256 O O . MET A 1 169 ? -0.351 9.622 -18.463 1.00 91.06 169 MET A O 1
ATOM 1260 N N . PRO A 1 170 ? -0.633 11.386 -17.078 1.00 90.56 170 PRO A N 1
ATOM 1261 C CA . PRO A 1 170 ? -1.222 10.610 -15.989 1.00 90.56 170 PRO A CA 1
ATOM 1262 C C . PRO A 1 170 ? -2.412 9.749 -16.405 1.00 90.56 170 PRO A C 1
ATOM 1264 O O . PRO A 1 170 ? -2.407 8.551 -16.145 1.00 90.56 170 PRO A O 1
ATOM 1267 N N . GLU A 1 171 ? -3.407 10.324 -17.085 1.00 91.88 171 GLU A N 1
ATOM 1268 C CA . GLU A 1 171 ? -4.616 9.597 -17.492 1.00 91.88 171 GLU A CA 1
ATOM 1269 C C . GLU A 1 171 ? -4.298 8.441 -18.442 1.00 91.88 171 GLU A C 1
ATOM 1271 O O . GLU A 1 171 ? -4.794 7.331 -18.256 1.00 91.88 171 GLU A O 1
ATOM 1276 N N . LYS A 1 172 ? -3.427 8.671 -19.432 1.00 92.19 172 LYS A N 1
ATOM 1277 C CA . LYS A 1 172 ? -2.992 7.624 -20.366 1.00 92.19 172 LYS A CA 1
ATOM 1278 C C . LYS A 1 172 ? -2.269 6.493 -19.641 1.00 92.19 172 LYS A C 1
ATOM 1280 O O . LYS A 1 172 ? -2.552 5.330 -19.907 1.00 92.19 172 LYS A O 1
ATOM 1285 N N . MET A 1 173 ? -1.392 6.834 -18.698 1.00 93.94 173 MET A N 1
ATOM 1286 C CA . MET A 1 173 ? -0.661 5.852 -17.900 1.00 93.94 173 MET A CA 1
ATOM 1287 C C . MET A 1 173 ? -1.597 5.026 -17.015 1.00 93.94 173 MET A C 1
ATOM 1289 O O . MET A 1 173 ? -1.471 3.805 -16.966 1.00 93.94 173 MET A O 1
ATOM 1293 N N . ILE A 1 174 ? -2.577 5.676 -16.382 1.00 93.62 174 ILE A N 1
ATOM 1294 C CA . ILE A 1 174 ? -3.626 5.009 -15.603 1.00 93.62 174 ILE A CA 1
ATOM 1295 C C . ILE A 1 174 ? -4.428 4.046 -16.488 1.00 93.62 174 ILE A C 1
ATOM 1297 O O . ILE A 1 174 ? -4.744 2.942 -16.061 1.00 93.62 174 ILE A O 1
ATOM 1301 N N . CYS A 1 175 ? -4.734 4.434 -17.725 1.00 94.38 175 CYS A N 1
ATOM 1302 C CA . CYS A 1 175 ? -5.453 3.584 -18.672 1.00 94.38 175 CYS A CA 1
ATOM 1303 C C . CYS A 1 175 ? -4.658 2.363 -19.146 1.00 94.38 175 CYS A C 1
ATOM 1305 O O . CYS A 1 175 ? -5.256 1.327 -19.427 1.00 94.38 175 CYS A O 1
ATOM 1307 N N . SER A 1 176 ? -3.332 2.472 -19.243 1.00 90.81 176 SER A N 1
ATOM 1308 C CA . SER A 1 176 ? -2.458 1.377 -19.681 1.00 90.81 176 SER A CA 1
ATOM 1309 C C . SER A 1 176 ? -1.977 0.462 -18.552 1.00 90.81 176 SER A C 1
ATOM 1311 O O . SER A 1 176 ? -1.423 -0.598 -18.831 1.00 90.81 176 SER A O 1
ATOM 1313 N N . ASP A 1 177 ? -2.159 0.856 -17.290 1.00 92.88 177 ASP A N 1
ATOM 1314 C CA . ASP A 1 177 ? -1.667 0.119 -16.125 1.00 92.88 177 ASP A CA 1
ATOM 1315 C C . ASP A 1 177 ? -2.828 -0.395 -15.265 1.00 92.88 177 ASP A C 1
ATOM 1317 O O . ASP A 1 177 ? -3.604 0.370 -14.690 1.00 92.88 177 ASP A O 1
ATOM 1321 N N . ALA A 1 178 ? -2.938 -1.720 -15.153 1.00 89.56 178 ALA A N 1
ATOM 1322 C CA . ALA A 1 178 ? -4.040 -2.365 -14.447 1.00 89.56 178 ALA A CA 1
ATOM 1323 C C . ALA A 1 178 ? -4.081 -2.042 -12.940 1.00 89.56 178 ALA A C 1
ATOM 1325 O O . ALA A 1 178 ? -5.168 -1.991 -12.353 1.00 89.56 178 ALA A O 1
ATOM 1326 N N . GLU A 1 179 ? -2.927 -1.816 -12.305 1.00 91.12 179 GLU A N 1
ATOM 1327 C CA . GLU A 1 179 ? -2.850 -1.451 -10.891 1.00 91.12 179 GLU A CA 1
ATOM 1328 C C . GLU A 1 179 ? -3.299 -0.002 -10.689 1.00 91.12 179 GLU A C 1
ATOM 1330 O O . GLU A 1 179 ? -4.146 0.257 -9.831 1.00 91.12 179 GLU A O 1
ATOM 1335 N N . LEU A 1 180 ? -2.818 0.929 -11.515 1.00 92.69 180 LEU A N 1
ATOM 1336 C CA . LEU A 1 180 ? -3.250 2.327 -11.466 1.00 92.69 180 LEU A CA 1
ATOM 1337 C C . LEU A 1 180 ? -4.744 2.466 -11.776 1.00 92.69 180 LEU A C 1
ATOM 1339 O O . LEU A 1 180 ? -5.445 3.185 -11.067 1.00 92.69 180 LEU A O 1
ATOM 1343 N N . ALA A 1 181 ? -5.266 1.727 -12.760 1.00 92.50 181 ALA A N 1
ATOM 1344 C CA . ALA A 1 181 ? -6.698 1.686 -13.048 1.00 92.50 181 ALA A CA 1
ATOM 1345 C C . ALA A 1 181 ? -7.516 1.181 -11.847 1.00 92.50 181 ALA A C 1
ATOM 1347 O O . ALA A 1 181 ? -8.585 1.716 -11.534 1.00 92.50 181 ALA A O 1
ATOM 1348 N N . ARG A 1 182 ? -7.014 0.158 -11.142 1.00 94.25 182 ARG A N 1
ATOM 1349 C CA . ARG A 1 182 ? -7.637 -0.362 -9.917 1.00 94.25 182 ARG A CA 1
ATOM 1350 C C . ARG A 1 182 ? -7.642 0.684 -8.802 1.00 94.25 182 ARG A C 1
ATOM 1352 O O . ARG A 1 182 ? -8.692 0.884 -8.189 1.00 94.25 182 ARG A O 1
ATOM 1359 N N . LEU A 1 183 ? -6.506 1.338 -8.561 1.00 91.44 183 LEU A N 1
ATOM 1360 C CA . LEU A 1 183 ? -6.360 2.396 -7.557 1.00 91.44 183 LEU A CA 1
ATOM 1361 C C . LEU A 1 183 ? -7.263 3.593 -7.863 1.00 91.44 183 LEU A C 1
ATOM 1363 O O . LEU A 1 183 ? -7.874 4.142 -6.951 1.00 91.44 183 LEU A O 1
ATOM 1367 N N . ASP A 1 184 ? -7.431 3.945 -9.137 1.00 97.00 184 ASP A N 1
ATOM 1368 C CA . ASP A 1 184 ? -8.339 5.007 -9.565 1.00 97.00 184 ASP A CA 1
ATOM 1369 C C . ASP A 1 184 ? -9.799 4.719 -9.177 1.00 97.00 184 ASP A C 1
ATOM 1371 O O . ASP A 1 184 ? -10.464 5.550 -8.551 1.00 97.00 184 ASP A O 1
ATOM 1375 N N . ARG A 1 185 ? -10.283 3.498 -9.444 1.00 96.38 185 ARG A N 1
ATOM 1376 C CA . ARG A 1 185 ? -11.631 3.072 -9.026 1.00 96.38 185 ARG A CA 1
ATOM 1377 C C . ARG A 1 185 ? -11.799 3.059 -7.512 1.00 96.38 185 ARG A C 1
ATOM 1379 O O . ARG A 1 185 ? -12.856 3.437 -7.006 1.00 96.38 185 ARG A O 1
ATOM 1386 N N . GLU A 1 186 ? -10.793 2.577 -6.792 1.00 93.25 186 GLU A N 1
ATOM 1387 C CA . GLU A 1 186 ? -10.805 2.519 -5.331 1.00 93.25 186 GLU A CA 1
ATOM 1388 C C . GLU A 1 186 ? -10.877 3.924 -4.728 1.00 93.25 186 GLU A C 1
ATOM 1390 O O . GLU A 1 186 ? -11.758 4.209 -3.909 1.00 93.25 186 GLU A O 1
ATOM 1395 N N . LEU A 1 187 ? -10.032 4.832 -5.220 1.00 94.62 187 LEU A N 1
ATOM 1396 C CA . LEU A 1 187 ? -10.026 6.227 -4.812 1.00 94.62 187 LEU A CA 1
ATOM 1397 C C . LEU A 1 187 ? -11.377 6.895 -5.091 1.00 94.62 187 LEU A C 1
ATOM 1399 O O . LEU A 1 187 ? -11.865 7.633 -4.240 1.00 94.62 187 LEU A O 1
ATOM 1403 N N . GLY A 1 188 ? -12.030 6.588 -6.217 1.00 93.12 188 GLY A N 1
ATOM 1404 C CA . GLY A 1 188 ? -13.384 7.067 -6.519 1.00 93.12 188 GLY A CA 1
ATOM 1405 C C . GLY A 1 188 ? -14.423 6.676 -5.455 1.00 93.12 188 GLY A C 1
ATOM 1406 O O . GLY A 1 188 ? -15.247 7.501 -5.052 1.00 93.12 188 GLY A O 1
ATOM 1407 N N . ARG A 1 189 ? -14.352 5.448 -4.920 1.00 94.62 189 ARG A N 1
ATOM 1408 C CA . ARG A 1 189 ? -15.238 4.990 -3.828 1.00 94.62 189 ARG A CA 1
ATOM 1409 C C . ARG A 1 189 ? -14.939 5.705 -2.512 1.00 94.62 189 ARG A C 1
ATOM 1411 O O . ARG A 1 189 ? -15.857 6.077 -1.782 1.00 94.62 189 ARG A O 1
ATOM 1418 N N . VAL A 1 190 ? -13.660 5.895 -2.192 1.00 89.88 190 VAL A N 1
ATOM 1419 C CA . VAL A 1 190 ? -13.228 6.626 -0.989 1.00 89.88 190 VAL A CA 1
ATOM 1420 C C . VAL A 1 190 ? -13.639 8.097 -1.088 1.00 89.88 190 VAL A C 1
ATOM 1422 O O . VAL A 1 190 ? -14.197 8.637 -0.138 1.00 89.88 190 VAL A O 1
ATOM 1425 N N . TYR A 1 191 ? -13.473 8.717 -2.255 1.00 94.50 191 TYR A N 1
ATOM 1426 C CA . TYR A 1 191 ? -13.914 10.080 -2.535 1.00 94.50 191 TYR A CA 1
ATOM 1427 C C . TYR A 1 191 ? -15.417 10.253 -2.308 1.00 94.50 191 TYR A C 1
ATOM 1429 O O . TYR A 1 191 ? -15.815 11.218 -1.663 1.00 94.50 191 TYR A O 1
ATOM 1437 N N . ALA A 1 192 ? -16.253 9.321 -2.781 1.00 94.50 192 ALA A N 1
ATOM 1438 C CA . ALA A 1 192 ? -17.699 9.390 -2.567 1.00 94.50 192 ALA A CA 1
ATOM 1439 C C . ALA A 1 192 ? -18.061 9.390 -1.070 1.00 94.50 192 ALA A C 1
ATOM 1441 O O . ALA A 1 192 ? -18.877 10.199 -0.631 1.00 94.50 192 ALA A O 1
ATOM 1442 N N . ARG A 1 193 ? -17.401 8.539 -0.273 1.00 96.44 193 ARG A N 1
ATOM 1443 C CA . ARG A 1 193 ? -17.571 8.511 1.189 1.00 96.44 193 ARG A CA 1
ATOM 1444 C C . ARG A 1 193 ? -17.101 9.813 1.841 1.00 96.44 193 ARG A C 1
ATOM 1446 O O . ARG A 1 193 ? -17.846 10.406 2.612 1.00 96.44 193 ARG A O 1
ATOM 1453 N N . ALA A 1 194 ? -15.910 10.290 1.487 1.00 92.50 194 ALA A N 1
ATOM 1454 C CA . ALA A 1 194 ? -15.344 11.527 2.024 1.00 92.50 194 ALA A CA 1
ATOM 1455 C C . ALA A 1 194 ? -16.187 12.760 1.671 1.00 92.50 194 ALA A C 1
ATOM 1457 O O . ALA A 1 194 ? -16.401 13.622 2.516 1.00 92.50 194 ALA A O 1
ATOM 1458 N N . LYS A 1 195 ? -16.729 12.819 0.451 1.00 94.31 195 LYS A N 1
ATOM 1459 C CA . LYS A 1 195 ? -17.638 13.882 0.013 1.00 94.31 195 LYS A CA 1
ATOM 1460 C C . LYS A 1 195 ? -18.896 13.952 0.879 1.00 94.31 195 LYS A C 1
ATOM 1462 O O . LYS A 1 195 ? -19.356 15.051 1.162 1.00 94.31 195 LYS A O 1
ATOM 1467 N N . ASN A 1 196 ? -19.434 12.801 1.283 1.00 93.81 196 ASN A N 1
ATOM 1468 C CA . ASN A 1 196 ? -20.622 12.726 2.135 1.00 93.81 196 ASN A CA 1
ATOM 1469 C C . ASN A 1 196 ? -20.314 13.050 3.606 1.00 93.81 196 ASN A C 1
ATOM 1471 O O . ASN A 1 196 ? -21.196 13.519 4.314 1.00 93.81 196 ASN A O 1
ATOM 1475 N N . ALA A 1 197 ? -19.083 12.802 4.059 1.00 92.12 197 ALA A N 1
ATOM 1476 C CA . ALA A 1 197 ? -18.636 13.098 5.421 1.00 92.12 197 ALA A CA 1
ATOM 1477 C C . ALA A 1 197 ? -18.143 14.547 5.608 1.00 92.12 197 ALA A C 1
ATOM 1479 O O . ALA A 1 197 ? -18.060 15.031 6.735 1.00 92.12 197 ALA A O 1
ATOM 1480 N N . ALA A 1 198 ? -17.790 15.244 4.524 1.00 91.81 198 ALA A N 1
ATOM 1481 C CA . ALA A 1 198 ? -17.235 16.590 4.587 1.00 91.81 198 ALA A CA 1
ATOM 1482 C C . ALA A 1 198 ? -18.251 17.609 5.134 1.00 91.81 198 ALA A C 1
ATOM 1484 O O . ALA A 1 198 ? -19.323 17.800 4.562 1.00 91.81 198 ALA A O 1
ATOM 1485 N N . SER A 1 199 ? -17.866 18.322 6.196 1.00 90.44 199 SER A N 1
ATOM 1486 C CA . SER A 1 199 ? -18.670 19.394 6.801 1.00 90.44 199 SER A CA 1
ATOM 1487 C C . SER A 1 199 ? -18.812 20.619 5.892 1.00 90.44 199 SER A C 1
ATOM 1489 O O . SER A 1 199 ? -19.885 21.209 5.815 1.00 90.44 199 SER A O 1
ATOM 1491 N N . ASP A 1 200 ? -17.751 20.973 5.160 1.00 92.00 200 ASP A N 1
ATOM 1492 C CA . ASP A 1 200 ? -17.770 21.997 4.113 1.00 92.00 200 ASP A CA 1
ATOM 1493 C C . ASP A 1 200 ? -17.541 21.357 2.737 1.00 92.00 200 ASP A C 1
ATOM 1495 O O . ASP A 1 200 ? -16.414 21.102 2.291 1.00 92.00 200 ASP A O 1
ATOM 1499 N N . GLY A 1 201 ? -18.644 21.114 2.029 1.00 90.69 201 GLY A N 1
ATOM 1500 C CA . GLY A 1 201 ? -18.610 20.525 0.696 1.00 90.69 201 GLY A CA 1
ATOM 1501 C C . GLY A 1 201 ? -17.960 21.419 -0.369 1.00 90.69 201 GLY A C 1
ATOM 1502 O O . GLY A 1 201 ? -17.444 20.892 -1.358 1.00 90.69 201 GLY A O 1
ATOM 1503 N N . ALA A 1 202 ? -17.976 22.749 -0.216 1.00 89.19 202 ALA A N 1
ATOM 1504 C CA . ALA A 1 202 ? -17.374 23.669 -1.183 1.00 89.19 202 ALA A CA 1
ATOM 1505 C C . ALA A 1 202 ? -15.847 23.684 -1.045 1.00 89.19 202 ALA A C 1
ATOM 1507 O O . ALA A 1 202 ? -15.140 23.534 -2.050 1.00 89.19 202 ALA A O 1
ATOM 1508 N N . ALA A 1 203 ? -15.343 23.768 0.188 1.00 85.38 203 ALA A N 1
ATOM 1509 C CA . ALA A 1 203 ? -13.919 23.636 0.478 1.00 85.38 203 ALA A CA 1
ATOM 1510 C C . ALA A 1 203 ? -13.382 22.262 0.047 1.00 85.38 203 ALA A C 1
ATOM 1512 O O . ALA A 1 203 ? -12.350 22.192 -0.624 1.00 85.38 203 ALA A O 1
ATOM 1513 N N . PHE A 1 204 ? -14.116 21.179 0.327 1.00 91.50 204 PHE A N 1
ATOM 1514 C CA . PHE A 1 204 ? -13.734 19.828 -0.095 1.00 91.50 204 PHE A CA 1
ATOM 1515 C C . PHE A 1 204 ? -13.612 19.697 -1.621 1.00 91.50 204 PHE A C 1
ATOM 1517 O O . PHE A 1 204 ? -12.624 19.157 -2.126 1.00 91.50 204 PHE A O 1
ATOM 1524 N N . ARG A 1 205 ? -14.584 20.220 -2.385 1.00 88.69 205 ARG A N 1
ATOM 1525 C CA . ARG A 1 205 ? -14.523 20.197 -3.858 1.00 88.69 205 ARG A CA 1
ATOM 1526 C C . ARG A 1 205 ? -13.337 20.994 -4.392 1.00 88.69 205 ARG A C 1
ATOM 1528 O O . ARG A 1 205 ? -12.666 20.514 -5.302 1.00 88.69 205 ARG A O 1
ATOM 1535 N N . ARG A 1 206 ? -13.058 22.172 -3.826 1.00 86.31 206 ARG A N 1
ATOM 1536 C CA . ARG A 1 206 ? -11.880 22.969 -4.197 1.00 86.31 206 ARG A CA 1
ATOM 1537 C C . ARG A 1 206 ? -10.579 22.204 -3.957 1.00 86.31 206 ARG A C 1
ATOM 1539 O O . ARG A 1 206 ? -9.792 22.072 -4.890 1.00 86.31 206 ARG A O 1
ATOM 1546 N N . GLN A 1 207 ? -10.403 21.652 -2.756 1.00 92.06 207 GLN A N 1
ATOM 1547 C CA . GLN A 1 207 ? -9.217 20.878 -2.382 1.00 92.06 207 GLN A CA 1
ATOM 1548 C C . GLN A 1 207 ? -9.034 19.660 -3.295 1.00 92.06 207 GLN A C 1
ATOM 1550 O O . GLN A 1 207 ? -7.939 19.407 -3.789 1.00 92.06 207 GLN A O 1
ATOM 1555 N N . ASN A 1 208 ? -10.118 18.950 -3.617 1.00 90.88 208 ASN A N 1
ATOM 1556 C CA . ASN A 1 208 ? -10.064 17.837 -4.560 1.00 90.88 208 ASN A CA 1
ATOM 1557 C C . ASN A 1 208 ? -9.602 18.262 -5.963 1.00 90.88 208 ASN A C 1
ATOM 1559 O O . ASN A 1 208 ? -8.777 17.584 -6.572 1.00 90.88 208 ASN A O 1
ATOM 1563 N N . SER A 1 209 ? -10.112 19.385 -6.474 1.00 80.56 209 SER A N 1
ATOM 1564 C CA . SER A 1 209 ? -9.707 19.923 -7.776 1.00 80.56 209 SER A CA 1
ATOM 1565 C C . SER A 1 209 ? -8.260 20.427 -7.789 1.00 80.56 209 SER A C 1
ATOM 1567 O O . SER A 1 209 ? -7.620 20.418 -8.839 1.00 80.56 209 SER A O 1
ATOM 1569 N N . GLU A 1 210 ? -7.743 20.910 -6.659 1.00 83.75 210 GLU A N 1
ATOM 1570 C CA . GLU A 1 210 ? -6.331 21.280 -6.491 1.00 83.75 210 GLU A CA 1
ATOM 1571 C C . GLU A 1 210 ? -5.428 20.038 -6.526 1.00 83.75 210 GLU A C 1
ATOM 1573 O O . GLU A 1 210 ? -4.477 20.006 -7.306 1.00 83.75 210 GLU A O 1
ATOM 1578 N N . GLU A 1 211 ? -5.771 18.984 -5.780 1.00 91.69 211 GLU A N 1
ATOM 1579 C CA . GLU A 1 211 ? -5.013 17.722 -5.774 1.00 91.69 211 GLU A CA 1
ATOM 1580 C C . GLU A 1 211 ? -5.006 17.033 -7.144 1.00 91.69 211 GLU A C 1
ATOM 1582 O O . GLU A 1 211 ? -3.967 16.530 -7.579 1.00 91.69 211 GLU A O 1
ATOM 1587 N N . TRP A 1 212 ? 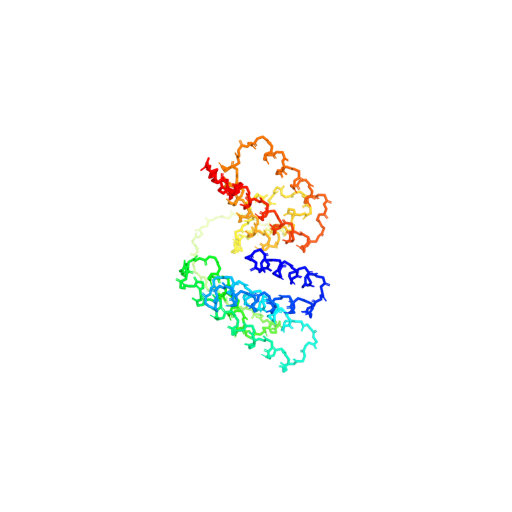-6.140 17.050 -7.856 1.00 89.12 212 TRP A N 1
ATOM 1588 C CA . TRP A 1 212 ? -6.207 16.565 -9.236 1.00 89.12 212 TRP A CA 1
ATOM 1589 C C . TRP A 1 212 ? -5.282 17.369 -10.153 1.00 89.12 212 TRP A C 1
ATOM 1591 O O . TRP A 1 212 ? -4.420 16.792 -10.807 1.00 89.12 212 TRP A O 1
ATOM 1601 N N . ARG A 1 213 ? -5.391 18.708 -10.161 1.00 86.94 213 ARG A N 1
ATOM 1602 C CA . ARG A 1 213 ? -4.518 19.571 -10.981 1.00 86.94 213 ARG A CA 1
ATOM 1603 C C . ARG A 1 213 ? -3.038 19.352 -10.680 1.00 86.94 213 ARG A C 1
ATOM 1605 O O . ARG A 1 213 ? -2.225 19.361 -11.601 1.00 86.94 213 ARG A O 1
ATOM 1612 N N . ARG A 1 214 ? -2.686 19.129 -9.411 1.00 84.25 214 ARG A N 1
ATOM 1613 C CA . ARG A 1 214 ? -1.314 18.808 -9.012 1.00 84.25 214 ARG A CA 1
ATOM 1614 C C . ARG A 1 214 ? -0.843 17.509 -9.659 1.00 84.25 214 ARG A C 1
ATOM 1616 O O . ARG A 1 214 ? 0.210 17.526 -10.285 1.00 84.25 214 ARG A O 1
ATOM 1623 N N . ARG A 1 215 ? -1.630 16.428 -9.582 1.00 93.75 215 ARG A N 1
ATOM 1624 C CA . ARG A 1 215 ? -1.321 15.151 -10.253 1.00 93.75 215 ARG A CA 1
ATOM 1625 C C . ARG A 1 215 ? -1.022 15.351 -11.735 1.00 93.75 215 ARG A C 1
ATOM 1627 O O . ARG A 1 215 ? 0.007 14.881 -12.215 1.00 93.75 215 ARG A O 1
ATOM 1634 N N . GLU A 1 216 ? -1.907 16.078 -12.416 1.00 87.31 216 GLU A N 1
ATOM 1635 C CA . GLU A 1 216 ? -1.815 16.364 -13.851 1.00 87.31 216 GLU A CA 1
ATOM 1636 C C . GLU A 1 216 ? -0.535 17.118 -14.220 1.00 87.31 216 GLU A C 1
ATOM 1638 O O . GLU A 1 216 ? 0.095 16.832 -15.239 1.00 87.31 216 GLU A O 1
ATOM 1643 N N . ALA A 1 217 ? -0.132 18.075 -13.383 1.00 76.38 217 ALA A N 1
ATOM 1644 C CA . ALA A 1 217 ? 1.046 18.896 -13.624 1.00 76.38 217 ALA A CA 1
ATOM 1645 C C . ALA A 1 217 ? 2.362 18.173 -13.289 1.00 76.38 217 ALA A C 1
ATOM 1647 O O . ALA A 1 217 ? 3.353 18.346 -14.007 1.00 76.38 217 ALA A O 1
ATOM 1648 N N . THR A 1 218 ? 2.391 17.387 -12.207 1.00 73.25 218 THR A N 1
ATOM 1649 C CA . THR A 1 218 ? 3.648 16.915 -11.609 1.00 73.25 218 THR A CA 1
ATOM 1650 C C . THR A 1 218 ? 3.995 15.469 -11.922 1.00 73.25 218 THR A C 1
ATOM 1652 O O . THR A 1 218 ? 5.179 15.156 -11.989 1.00 73.25 218 THR A O 1
ATOM 1655 N N . CYS A 1 219 ? 3.020 14.571 -12.099 1.00 80.44 219 CYS A N 1
ATOM 1656 C CA . CYS A 1 219 ? 3.345 13.161 -12.303 1.00 80.44 219 CYS A CA 1
ATOM 1657 C C . CYS A 1 219 ? 3.749 12.852 -13.744 1.00 80.44 219 CYS A C 1
ATOM 1659 O O . CYS A 1 219 ? 3.016 13.133 -14.693 1.00 80.44 219 CYS A O 1
ATOM 1661 N N . ARG A 1 220 ? 4.941 12.259 -13.887 1.00 90.44 220 ARG A N 1
ATOM 1662 C CA . ARG A 1 220 ? 5.564 11.899 -15.172 1.00 90.44 220 ARG A CA 1
ATOM 1663 C C . ARG A 1 220 ? 5.928 10.423 -15.287 1.00 90.44 220 ARG A C 1
ATOM 1665 O O . ARG A 1 220 ? 6.264 9.974 -16.375 1.00 90.44 220 ARG A O 1
ATOM 1672 N N . ASP A 1 221 ? 5.801 9.678 -14.198 1.00 80.62 221 ASP A N 1
ATOM 1673 C CA . ASP A 1 221 ? 6.079 8.253 -14.128 1.00 80.62 221 ASP A CA 1
ATOM 1674 C C . ASP A 1 221 ? 5.037 7.529 -13.265 1.00 80.62 221 ASP A C 1
ATOM 1676 O O . ASP A 1 221 ? 4.208 8.133 -12.567 1.00 80.62 221 ASP A O 1
ATOM 1680 N N . ARG A 1 222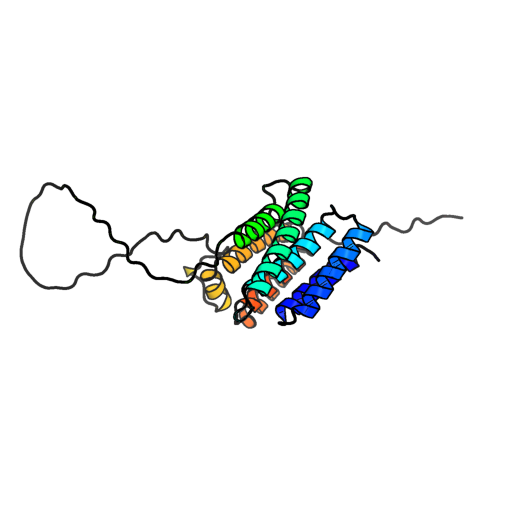 ? 5.092 6.199 -13.343 1.00 88.56 222 ARG A N 1
ATOM 1681 C CA . ARG A 1 222 ? 4.194 5.279 -12.647 1.00 88.56 222 ARG A CA 1
ATOM 1682 C C . ARG A 1 222 ? 4.288 5.436 -11.136 1.00 88.56 222 ARG A C 1
ATOM 1684 O O . ARG A 1 222 ? 3.279 5.439 -10.435 1.00 88.56 222 ARG A O 1
ATOM 1691 N N . GLU A 1 223 ? 5.503 5.579 -10.630 1.00 82.12 223 GLU A N 1
ATOM 1692 C CA . GLU A 1 223 ? 5.785 5.637 -9.200 1.00 82.12 223 GLU A CA 1
ATOM 1693 C C . GLU A 1 223 ? 5.220 6.908 -8.562 1.00 82.12 223 GLU A C 1
ATOM 1695 O O . GLU A 1 223 ? 4.708 6.870 -7.441 1.00 82.12 223 GLU A O 1
ATOM 1700 N N . CYS A 1 224 ? 5.234 8.030 -9.283 1.00 86.69 224 CYS A N 1
ATOM 1701 C CA . CYS A 1 224 ? 4.574 9.258 -8.869 1.00 86.69 224 CYS A CA 1
ATOM 1702 C C . CYS A 1 224 ? 3.075 9.047 -8.692 1.00 86.69 224 CYS A C 1
ATOM 1704 O O . CYS A 1 224 ? 2.522 9.478 -7.681 1.00 86.69 224 CYS A O 1
ATOM 1706 N N . LEU A 1 225 ? 2.422 8.361 -9.635 1.00 91.88 225 LEU A N 1
ATOM 1707 C CA . LEU A 1 225 ? 0.989 8.084 -9.551 1.00 91.88 225 LEU A CA 1
ATOM 1708 C C . LEU A 1 225 ? 0.667 7.160 -8.381 1.00 91.88 225 LEU A C 1
ATOM 1710 O O . LEU A 1 225 ? -0.271 7.444 -7.640 1.00 91.88 225 LEU A O 1
ATOM 1714 N N . LEU A 1 226 ? 1.478 6.127 -8.144 1.00 82.56 226 LEU A N 1
ATOM 1715 C CA . LEU A 1 226 ? 1.333 5.261 -6.970 1.00 82.56 226 LEU A CA 1
ATOM 1716 C C . LEU A 1 226 ? 1.427 6.055 -5.659 1.00 82.56 226 LEU A C 1
A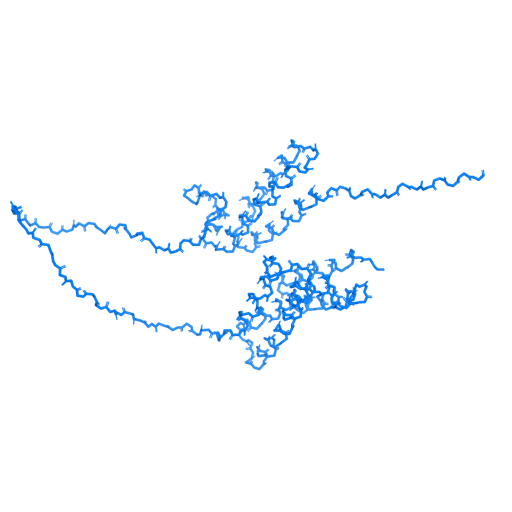TOM 1718 O O . LEU A 1 226 ? 0.553 5.932 -4.797 1.00 82.56 226 LEU A O 1
ATOM 1722 N N . ARG A 1 227 ? 2.438 6.925 -5.523 1.00 83.31 227 ARG A N 1
ATOM 1723 C CA . ARG A 1 227 ? 2.579 7.810 -4.353 1.00 83.31 227 ARG A CA 1
ATOM 1724 C C . ARG A 1 227 ? 1.402 8.775 -4.227 1.00 83.31 227 ARG A C 1
ATOM 1726 O O . ARG A 1 227 ? 0.908 9.001 -3.123 1.00 83.31 227 ARG A O 1
ATOM 1733 N N . TRP A 1 228 ? 0.937 9.339 -5.340 1.00 94.62 228 TRP A N 1
ATOM 1734 C CA . TRP A 1 228 ? -0.201 10.254 -5.348 1.00 94.62 228 TRP A CA 1
ATOM 1735 C C . TRP A 1 228 ? -1.489 9.559 -4.895 1.00 94.62 228 TRP A C 1
ATOM 1737 O O . TRP A 1 228 ? -2.177 10.095 -4.029 1.00 94.62 228 TRP A O 1
ATOM 1747 N N . TYR A 1 229 ? -1.786 8.356 -5.399 1.00 95.19 229 TYR A N 1
ATOM 1748 C CA . TYR A 1 229 ? -2.962 7.584 -4.984 1.00 95.19 229 TYR A CA 1
ATOM 1749 C C . TYR A 1 229 ? -2.925 7.244 -3.493 1.00 95.19 229 TYR A C 1
ATOM 1751 O O . TYR A 1 229 ? -3.928 7.453 -2.811 1.00 95.19 229 TYR A O 1
ATOM 1759 N N . ALA A 1 230 ? -1.777 6.798 -2.971 1.00 83.38 230 ALA A N 1
ATOM 1760 C CA . ALA A 1 230 ? -1.614 6.509 -1.546 1.00 83.38 230 ALA A CA 1
ATOM 1761 C C . ALA A 1 230 ? -1.854 7.757 -0.676 1.00 83.38 230 ALA A C 1
ATOM 1763 O O . ALA A 1 230 ? -2.672 7.738 0.242 1.00 83.38 230 ALA A O 1
ATOM 1764 N N . ASN A 1 231 ? -1.215 8.879 -1.020 1.00 83.75 231 ASN A N 1
ATOM 1765 C CA . ASN A 1 231 ? -1.387 10.134 -0.288 1.00 83.75 231 ASN A CA 1
ATOM 1766 C C . ASN A 1 231 ? -2.830 10.642 -0.355 1.00 83.75 231 ASN A C 1
ATOM 1768 O O . ASN A 1 231 ? -3.387 11.095 0.648 1.00 83.75 231 ASN A O 1
ATOM 1772 N N . ARG A 1 232 ? -3.451 10.576 -1.538 1.00 95.75 232 ARG A N 1
ATOM 1773 C CA . ARG A 1 232 ? -4.813 11.068 -1.730 1.00 95.75 232 ARG A CA 1
ATOM 1774 C C . ARG A 1 232 ? -5.824 10.207 -0.983 1.00 95.75 232 ARG A C 1
ATOM 1776 O O . ARG A 1 232 ? -6.749 10.759 -0.391 1.00 95.75 232 ARG A O 1
ATOM 1783 N N . HIS A 1 233 ? -5.627 8.891 -0.961 1.00 94.19 233 HIS A N 1
ATOM 1784 C CA . HIS A 1 233 ? -6.418 7.971 -0.153 1.00 94.19 233 HIS A CA 1
ATOM 1785 C C . HIS A 1 233 ? -6.392 8.376 1.329 1.00 94.19 233 HIS A C 1
ATOM 1787 O O . HIS A 1 233 ? -7.447 8.593 1.924 1.00 94.19 233 HIS A O 1
ATOM 1793 N N . ASP A 1 234 ? -5.203 8.573 1.904 1.00 88.38 234 ASP A N 1
ATOM 1794 C CA . ASP A 1 234 ? -5.051 8.907 3.324 1.00 88.38 234 ASP A CA 1
ATOM 1795 C C . ASP A 1 234 ? -5.680 10.257 3.688 1.00 88.38 234 ASP A C 1
ATOM 1797 O O . ASP A 1 234 ? -6.320 10.392 4.733 1.00 88.38 234 ASP A O 1
ATOM 1801 N N . GLN A 1 235 ? -5.551 11.262 2.816 1.00 87.88 235 GLN A N 1
ATOM 1802 C CA . GLN A 1 235 ? -6.232 12.545 2.998 1.00 87.88 235 GLN A CA 1
ATOM 1803 C C . GLN A 1 235 ? -7.756 12.378 3.048 1.00 87.88 235 GLN A C 1
ATOM 1805 O O . GLN A 1 235 ? -8.411 12.960 3.911 1.00 87.88 235 GLN A O 1
ATOM 1810 N N . LEU A 1 236 ? -8.325 11.586 2.135 1.00 93.06 236 LEU A N 1
ATOM 1811 C CA . LEU A 1 236 ? -9.767 11.355 2.078 1.00 93.06 236 LEU A CA 1
ATOM 1812 C C . LEU A 1 236 ? -10.261 10.535 3.278 1.00 93.06 236 LEU A C 1
ATOM 1814 O O . LEU A 1 236 ? -11.330 10.829 3.808 1.00 93.06 236 LEU A O 1
ATOM 1818 N N . MET A 1 237 ? -9.477 9.566 3.756 1.00 92.00 237 MET A N 1
ATOM 1819 C CA . MET A 1 237 ? -9.807 8.803 4.965 1.00 92.00 237 MET A CA 1
ATOM 1820 C C . MET A 1 237 ? -9.873 9.691 6.210 1.00 92.00 237 MET A C 1
ATOM 1822 O O . MET A 1 237 ? -10.799 9.548 7.002 1.00 92.00 237 MET A O 1
ATOM 1826 N N . ARG A 1 238 ? -8.983 10.682 6.349 1.00 90.44 238 ARG A N 1
ATOM 1827 C CA . ARG A 1 238 ? -9.065 11.663 7.449 1.00 90.44 238 ARG A CA 1
ATOM 1828 C C . ARG A 1 238 ? -10.349 12.491 7.410 1.00 90.44 238 ARG A C 1
ATOM 1830 O O . ARG A 1 238 ? -10.882 12.829 8.461 1.00 90.44 238 ARG A O 1
ATOM 1837 N N . VAL A 1 239 ? -10.850 12.813 6.215 1.00 90.69 239 VAL A N 1
ATOM 1838 C CA . VAL A 1 239 ? -12.142 13.504 6.064 1.00 90.69 239 VAL A CA 1
ATOM 1839 C C . VAL A 1 239 ? -13.292 12.603 6.515 1.00 90.69 239 VAL A C 1
ATOM 1841 O O . VAL A 1 239 ? -14.193 13.078 7.195 1.00 90.69 239 VAL A O 1
ATOM 1844 N N . ILE A 1 240 ? -13.248 11.310 6.176 1.00 92.06 240 ILE A N 1
ATOM 1845 C CA . ILE A 1 240 ? -14.262 10.325 6.590 1.00 92.06 240 ILE A CA 1
ATOM 1846 C C . ILE A 1 240 ? -14.273 10.139 8.111 1.00 92.06 240 ILE A C 1
ATOM 1848 O O . ILE A 1 240 ? -15.342 10.050 8.706 1.00 92.06 240 ILE A O 1
ATOM 1852 N N . GLU A 1 241 ? -13.098 10.067 8.735 1.00 88.94 241 GLU A N 1
ATOM 1853 C CA . GLU A 1 241 ? -12.965 9.841 10.179 1.00 88.94 241 GLU A CA 1
ATOM 1854 C C . GLU A 1 241 ? -13.326 11.076 11.024 1.00 88.94 241 GLU A C 1
ATOM 1856 O O . GLU A 1 241 ? -13.693 10.927 12.189 1.00 88.94 241 GLU A O 1
ATOM 1861 N N . GLY A 1 242 ? -13.247 12.279 10.445 1.00 78.56 242 GLY A N 1
ATOM 1862 C CA . GLY A 1 242 ? -13.524 13.541 11.130 1.00 78.56 242 GLY A CA 1
ATOM 1863 C C . GLY A 1 242 ? -12.510 13.884 12.238 1.00 78.56 242 GLY A C 1
ATOM 1864 O O . GLY A 1 242 ? -11.604 13.107 12.555 1.00 78.56 242 GLY A O 1
ATOM 1865 N N . PRO A 1 243 ? -12.613 15.078 12.852 1.00 66.38 243 PRO A N 1
ATOM 1866 C CA . PRO A 1 243 ? -11.838 15.391 14.045 1.00 66.38 243 PRO A CA 1
ATOM 1867 C C . PRO A 1 243 ? -12.283 14.473 15.191 1.00 66.38 243 PRO A C 1
ATOM 1869 O O . PRO A 1 243 ? -13.447 14.483 15.591 1.00 66.38 243 PRO A O 1
ATOM 1872 N N . LYS A 1 244 ? -11.354 13.682 15.743 1.00 48.09 244 LYS A N 1
ATOM 1873 C CA . LYS A 1 244 ? -11.604 12.931 16.980 1.00 48.09 244 LYS A CA 1
ATOM 1874 C C . LYS A 1 244 ? -11.897 13.934 18.092 1.00 48.09 244 LYS A C 1
ATOM 1876 O O . LYS A 1 244 ? -11.007 14.694 18.464 1.00 48.09 244 LYS A O 1
ATOM 1881 N N . GLN A 1 245 ? -13.127 13.939 18.600 1.00 43.84 245 GLN A N 1
ATOM 1882 C CA . GLN A 1 245 ? -13.464 14.670 19.816 1.00 43.84 245 GLN A CA 1
ATOM 1883 C C . GLN A 1 245 ? -12.619 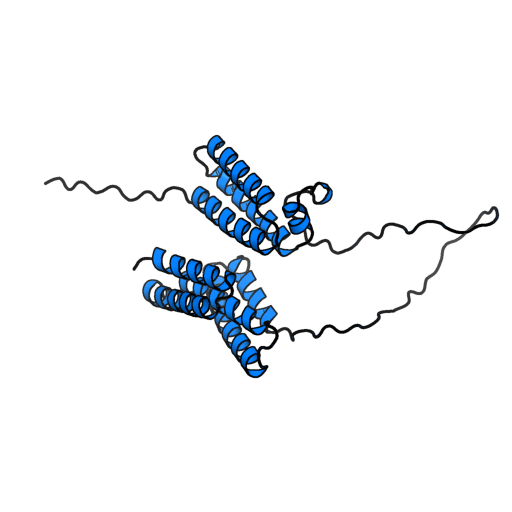14.106 20.960 1.00 43.84 245 GLN A C 1
ATOM 1885 O O . GLN A 1 245 ? -12.744 12.940 21.335 1.00 43.84 245 GLN A O 1
ATOM 1890 N N . GLU A 1 246 ? -11.708 14.929 21.463 1.00 44.47 246 GLU A N 1
ATOM 1891 C CA . GLU A 1 246 ? -11.015 14.689 22.720 1.00 44.47 246 GLU A CA 1
ATOM 1892 C C . GLU A 1 246 ? -12.039 14.923 23.847 1.00 44.47 246 GLU A C 1
ATOM 1894 O O . GLU A 1 246 ? -12.768 15.919 23.790 1.00 44.47 246 GLU A O 1
ATOM 1899 N N . PRO A 1 247 ? -12.188 14.009 24.825 1.00 45.38 247 PRO A N 1
ATOM 1900 C CA . PRO A 1 247 ? -13.147 14.208 25.903 1.00 45.38 247 PRO A CA 1
ATOM 1901 C C . PRO A 1 247 ? -12.791 15.482 26.676 1.00 45.38 247 PRO A C 1
ATOM 1903 O O . PRO A 1 247 ? -11.637 15.684 27.055 1.00 45.38 247 PRO A O 1
ATOM 1906 N N . ALA A 1 248 ? -13.788 16.348 26.878 1.00 48.88 248 ALA A N 1
ATOM 1907 C CA . ALA A 1 248 ? -13.632 17.603 27.603 1.00 48.88 248 ALA A CA 1
ATOM 1908 C C . ALA A 1 248 ? -13.063 17.351 29.015 1.00 48.88 248 ALA A C 1
ATOM 1910 O O . ALA A 1 248 ? -13.444 16.365 29.653 1.00 48.88 248 ALA A O 1
ATOM 1911 N N . PRO A 1 249 ? -12.169 18.216 29.527 1.00 48.06 249 PRO A N 1
ATOM 1912 C CA . PRO A 1 249 ? -11.648 18.071 30.877 1.00 48.06 249 PRO A CA 1
ATOM 1913 C C . PRO A 1 249 ? -12.789 18.222 31.888 1.00 48.06 249 PRO A C 1
ATOM 1915 O O . PRO A 1 249 ? -13.438 19.265 31.956 1.00 48.06 249 PRO A O 1
ATOM 1918 N N . SER A 1 250 ? -13.026 17.175 32.679 1.00 57.44 250 SER A N 1
ATOM 1919 C CA . SER A 1 250 ? -13.945 17.213 33.813 1.00 57.44 250 SER A CA 1
ATOM 1920 C C . SER A 1 250 ? -13.473 18.274 34.804 1.00 57.44 250 SER A C 1
ATOM 1922 O O . SER A 1 250 ? -12.450 18.108 35.470 1.00 57.44 250 SER A O 1
ATOM 1924 N N . THR A 1 251 ? -14.214 19.372 34.911 1.00 58.94 251 THR A N 1
ATOM 1925 C CA . THR A 1 251 ? -14.050 20.342 35.991 1.00 58.94 251 THR A CA 1
ATOM 1926 C C . THR A 1 251 ? -14.431 19.665 37.304 1.00 58.94 251 THR A C 1
ATOM 1928 O O . THR A 1 251 ? -15.610 19.451 37.582 1.00 58.94 251 THR A O 1
ATOM 1931 N N . VAL A 1 252 ? -13.433 19.295 38.105 1.00 57.84 252 VAL A N 1
ATOM 1932 C CA . VAL A 1 252 ? -13.635 18.935 39.510 1.00 57.84 252 VAL A CA 1
ATOM 1933 C C . VAL A 1 252 ? -13.791 20.242 40.280 1.00 57.84 252 VAL A C 1
ATOM 1935 O O . VAL A 1 252 ? -12.807 20.934 40.539 1.00 57.84 252 VAL A O 1
ATOM 1938 N N . SER A 1 253 ? -15.034 20.601 40.598 1.00 55.59 253 SER A N 1
ATOM 1939 C CA . SER A 1 253 ? -15.331 21.647 41.579 1.00 55.59 253 SER A CA 1
ATOM 1940 C C . SER A 1 253 ? -14.871 21.172 42.957 1.00 55.59 253 SER A C 1
ATOM 1942 O O . SER A 1 253 ? -15.193 20.054 43.364 1.00 55.59 253 SER A O 1
ATOM 1944 N N . ARG A 1 254 ? -14.084 22.007 43.633 1.00 60.22 254 ARG A N 1
ATOM 1945 C CA . ARG A 1 254 ? -13.610 21.810 45.004 1.00 60.22 254 ARG A CA 1
ATOM 1946 C C . ARG A 1 254 ? -14.454 22.637 45.961 1.00 60.22 254 ARG A C 1
ATOM 1948 O O . ARG A 1 254 ? -14.836 23.755 45.551 1.00 60.22 254 ARG A O 1
#

Radius of gyration: 25.72 Å; Cα contacts (8 Å, |Δi|>4): 225; chains: 1; bounding box: 48×52×107 Å

Mean predicted aligned error: 18.01 Å

InterPro domains:
  IPR052755 Lysozyme Inhibitor LprI [PTHR37549] (155-242)

Foldseek 3Di:
DDPVQLVVLCVQLVVCVLVVNLVSNLVSLVVSLVVCCVPPNCLDLSNLVSLQSNLVSLQVVLPDPPPDPVSSVVSLVSSLVSLVSSLVSCCVPPNCPDPSNVVSVVSNVVSPDDPDDDDDDDDDDDDDDDDDDDDDDDDDDDDDDDDDDDDDDPQLDFAPDDLVPDDAQLSVVSRVDSVSSVLRNVLVVLLVLLCVLAPDNVVSVVVVVVLVVCCRPPDDDPSSSVVSSVVSSVVSVCSNVDPPDDPDDDPDDD

Sequence (254 aa):
MTAKNITSFIVLGKEAAAAGRPRDAEVAFLMSCRVADKLKGMDSVESADAKYQLGWLYAGLALEDGSASAKRAELRRRAERLYADSLRTYQARYGQAHEKTRFAAEGLAALGQPVRSAQEGTSTPSKTSVPPSHPRQVEAAQAALPAPREPGAATSPGPSFDCAKARSMPEKMICSDAELARLDRELGRVYARAKNAASDGAAFRRQNSEEWRRREATCRDRECLLRWYANRHDQLMRVIEGPKQEPAPSTVSR